Protein AF-A0A7C6I8I2-F1 (afdb_monomer_lite)

pLDDT: mean 72.09, std 19.53, range [30.25, 94.31]

Structure (mmCIF, N/CA/C/O backbone):
data_AF-A0A7C6I8I2-F1
#
_entry.id   AF-A0A7C6I8I2-F1
#
loop_
_atom_site.group_PDB
_atom_site.id
_atom_site.type_symbol
_atom_site.label_atom_id
_atom_site.label_alt_id
_atom_site.label_comp_id
_atom_site.label_asym_id
_atom_site.label_entity_id
_atom_site.label_seq_id
_atom_site.pdbx_PDB_ins_code
_atom_site.Cartn_x
_atom_site.Cartn_y
_atom_site.Cartn_z
_atom_site.occupancy
_atom_site.B_iso_or_equiv
_atom_site.auth_seq_id
_atom_site.auth_comp_id
_atom_site.auth_asym_id
_atom_site.auth_atom_id
_atom_site.pdbx_PDB_model_num
ATOM 1 N N . MET A 1 1 ? -16.648 3.066 80.542 1.00 34.66 1 MET A N 1
ATOM 2 C CA . MET A 1 1 ? -16.083 4.242 81.243 1.00 34.66 1 MET A CA 1
ATOM 3 C C . MET A 1 1 ? -14.745 4.591 80.608 1.00 34.66 1 MET A C 1
ATOM 5 O O . MET A 1 1 ? -13.916 3.69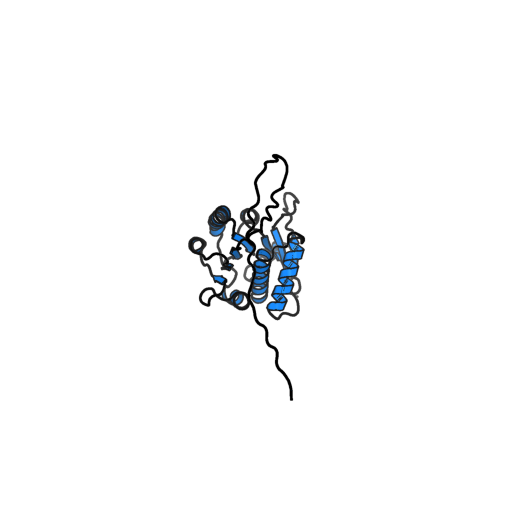8 80.559 1.00 34.66 1 MET A O 1
ATOM 9 N N . LYS A 1 2 ? -14.570 5.869 80.217 1.00 36.12 2 LYS A N 1
ATOM 10 C CA . LYS A 1 2 ? -13.305 6.581 79.899 1.00 36.12 2 LYS A CA 1
ATOM 11 C C . LYS A 1 2 ? -12.543 6.141 78.630 1.00 36.12 2 LYS A C 1
ATOM 13 O O . LYS A 1 2 ? -12.270 4.966 78.480 1.00 36.12 2 LYS A O 1
ATOM 18 N N . THR A 1 3 ? -12.107 6.991 77.695 1.00 41.59 3 THR A N 1
ATOM 19 C CA . THR A 1 3 ? -12.284 8.433 77.401 1.00 41.59 3 THR A CA 1
ATOM 20 C C . THR A 1 3 ? -11.715 8.671 75.989 1.00 41.59 3 THR A C 1
ATOM 22 O O . THR A 1 3 ? -10.653 8.143 75.672 1.00 41.59 3 THR A O 1
ATOM 25 N N . MET A 1 4 ? -12.411 9.475 75.178 1.00 36.62 4 MET A N 1
ATOM 26 C CA . MET A 1 4 ? -11.936 10.128 73.943 1.00 36.62 4 MET A CA 1
ATOM 27 C C . MET A 1 4 ? -10.707 11.007 74.198 1.00 36.62 4 MET A C 1
ATOM 29 O O . MET A 1 4 ? -10.731 11.734 75.187 1.00 36.62 4 MET A O 1
ATOM 33 N N . ILE A 1 5 ? -9.769 11.085 73.240 1.00 53.31 5 ILE A N 1
ATOM 34 C CA . ILE A 1 5 ? -9.062 12.338 72.903 1.00 53.31 5 ILE A CA 1
ATOM 35 C C . ILE A 1 5 ? -8.877 12.426 71.378 1.00 53.31 5 ILE A C 1
ATOM 37 O O . ILE A 1 5 ? -8.270 11.564 70.751 1.00 53.31 5 ILE A O 1
ATOM 41 N N . LEU A 1 6 ? -9.436 13.500 70.824 1.00 41.75 6 LEU A N 1
ATOM 42 C CA . LEU A 1 6 ? -9.293 14.030 69.472 1.00 41.75 6 LEU A CA 1
ATOM 43 C C . LEU A 1 6 ? -8.239 15.148 69.531 1.00 41.75 6 LEU A C 1
ATOM 45 O O . LEU A 1 6 ? -8.345 15.985 70.423 1.00 41.75 6 LEU A O 1
ATOM 49 N N . PHE A 1 7 ? -7.298 15.227 68.586 1.00 41.09 7 PHE A N 1
ATOM 50 C CA . PHE A 1 7 ? -6.622 16.493 68.279 1.00 41.09 7 PHE A CA 1
ATOM 51 C C . PHE A 1 7 ? -6.350 16.627 66.778 1.00 41.09 7 PHE A C 1
ATOM 53 O O . PHE A 1 7 ? -5.556 15.906 66.182 1.00 41.09 7 PHE A O 1
ATOM 60 N N . LEU A 1 8 ? -7.073 17.582 66.205 1.00 37.56 8 LEU A N 1
ATOM 61 C CA . LEU A 1 8 ? -6.822 18.285 64.955 1.00 37.56 8 LEU A CA 1
ATOM 62 C C . LEU A 1 8 ? -5.833 19.429 65.265 1.00 37.56 8 LEU A C 1
ATOM 64 O O . LEU A 1 8 ? -5.961 19.992 66.348 1.00 37.56 8 LEU A O 1
ATOM 68 N N . ILE A 1 9 ? -4.914 19.797 64.359 1.00 43.53 9 ILE A N 1
ATOM 69 C CA . ILE A 1 9 ? -4.508 21.190 64.035 1.00 43.53 9 ILE A CA 1
ATOM 70 C C . ILE A 1 9 ? -3.544 21.207 62.821 1.00 43.53 9 ILE A C 1
ATOM 72 O O . ILE A 1 9 ? -2.751 20.296 62.605 1.00 43.53 9 ILE A O 1
ATOM 76 N N . LEU A 1 10 ? -3.735 22.271 62.037 1.00 33.66 10 LEU A N 1
ATOM 77 C CA . LEU A 1 10 ? -3.347 22.663 60.672 1.00 33.66 10 LEU A CA 1
ATOM 78 C C . LEU A 1 10 ? -1.883 23.223 60.561 1.00 33.66 10 LEU A C 1
ATOM 80 O O . LEU A 1 10 ? -1.140 23.103 61.530 1.00 33.66 10 LEU A O 1
ATOM 84 N N . PRO A 1 11 ? -1.405 23.797 59.423 1.00 47.41 11 PRO A N 1
ATOM 85 C CA . PRO A 1 11 ? -0.087 23.543 58.836 1.00 47.41 11 PRO A CA 1
ATOM 86 C C . PRO A 1 11 ? 0.933 24.675 59.091 1.00 47.41 11 PRO A C 1
ATOM 88 O O . PRO A 1 11 ? 0.577 25.788 59.473 1.00 47.41 11 PRO A O 1
ATOM 91 N N . LEU A 1 12 ? 2.215 24.429 58.803 1.00 38.19 12 LEU A N 1
ATOM 92 C CA . LEU A 1 12 ? 3.253 25.468 58.809 1.00 38.19 12 LEU A CA 1
ATOM 93 C C . LEU A 1 12 ? 3.881 25.616 57.421 1.00 38.19 12 LEU A C 1
ATOM 95 O O . LEU A 1 12 ? 4.656 24.781 56.963 1.00 38.19 12 LEU A O 1
ATOM 99 N N . VAL A 1 13 ? 3.509 26.719 56.773 1.00 38.47 13 VAL A N 1
ATOM 100 C CA . VAL A 1 13 ? 4.199 27.332 55.639 1.00 38.47 13 VAL A CA 1
ATOM 101 C C . VAL A 1 13 ? 5.512 27.914 56.159 1.00 38.47 13 VAL A C 1
ATOM 103 O O . VAL A 1 13 ? 5.493 28.776 57.033 1.00 38.47 13 VAL A O 1
ATOM 106 N N . PHE A 1 14 ? 6.642 27.486 55.598 1.00 41.41 14 PHE A N 1
ATOM 107 C CA . PHE A 1 14 ? 7.904 28.214 55.703 1.00 41.41 14 PHE A CA 1
ATOM 108 C C . PHE A 1 14 ? 8.286 28.751 54.324 1.00 41.41 14 PHE A C 1
ATOM 110 O O . PHE A 1 14 ? 8.871 28.059 53.496 1.00 41.41 14 PHE A O 1
ATOM 117 N N . THR A 1 15 ? 7.960 30.019 54.091 1.00 44.88 15 THR A N 1
ATOM 118 C CA . THR A 1 15 ? 8.750 30.899 53.229 1.00 44.88 15 THR A CA 1
ATOM 119 C C . THR A 1 15 ? 9.996 31.317 54.000 1.00 44.88 15 THR A C 1
ATOM 121 O O . THR A 1 15 ? 9.886 32.020 55.004 1.00 44.88 15 THR A O 1
ATOM 124 N N . ALA A 1 16 ? 11.174 30.931 53.515 1.00 42.22 16 ALA A N 1
ATOM 125 C CA . ALA A 1 16 ? 12.432 31.572 53.872 1.00 42.22 16 ALA A CA 1
ATOM 126 C C . ALA A 1 16 ? 13.118 32.039 52.583 1.00 42.22 16 ALA A C 1
ATOM 128 O O . ALA A 1 16 ? 13.522 31.248 51.736 1.00 42.22 16 ALA A O 1
ATOM 129 N N . CYS A 1 17 ? 13.177 33.360 52.446 1.00 36.41 17 CYS A N 1
ATOM 130 C CA . CYS A 1 17 ? 13.992 34.099 51.498 1.00 36.41 17 CYS A CA 1
ATOM 131 C C . CYS A 1 17 ? 15.456 34.041 51.969 1.00 36.41 17 CYS A C 1
ATOM 133 O O . CYS A 1 17 ? 15.709 34.215 53.161 1.00 36.41 17 CYS A O 1
ATOM 135 N N . GLY A 1 18 ? 16.411 33.812 51.066 1.00 31.80 18 GLY A N 1
ATOM 136 C CA . GLY A 1 18 ? 17.826 33.699 51.427 1.00 31.80 18 GLY A CA 1
ATOM 137 C C . GLY A 1 18 ? 18.778 33.848 50.243 1.00 31.80 18 GLY A C 1
ATOM 138 O O . GLY A 1 18 ? 19.206 32.858 49.672 1.00 31.80 18 GLY A O 1
ATOM 139 N N . SER A 1 19 ? 19.073 35.110 49.920 1.00 35.97 19 SER A N 1
ATOM 140 C CA . SER A 1 19 ? 20.310 35.669 49.341 1.00 35.97 19 SER A CA 1
ATOM 141 C C . SER A 1 19 ? 20.991 35.026 48.120 1.00 35.97 19 SER A C 1
ATOM 143 O O . SER A 1 19 ? 21.538 33.931 48.147 1.00 35.97 19 SER A O 1
ATOM 145 N N . ARG A 1 20 ? 21.086 35.877 47.099 1.00 35.44 20 ARG A N 1
ATOM 146 C CA . ARG A 1 20 ? 21.913 35.836 45.893 1.00 35.44 20 ARG A CA 1
ATOM 147 C C . ARG A 1 20 ? 23.400 36.064 46.227 1.00 35.44 20 ARG A C 1
ATOM 149 O O . ARG A 1 20 ? 23.713 37.034 46.914 1.00 35.44 20 ARG A O 1
ATOM 156 N N . SER A 1 21 ? 24.295 35.255 45.664 1.00 37.66 21 SER A N 1
ATOM 157 C CA . SER A 1 21 ? 25.684 35.637 45.372 1.00 37.66 21 SER A CA 1
ATOM 158 C C . SER A 1 21 ? 26.181 34.848 44.162 1.00 37.66 21 SER A C 1
ATOM 160 O O . SER A 1 21 ? 26.098 33.621 44.145 1.00 37.66 21 SER A O 1
ATOM 162 N N . ASP A 1 22 ? 26.640 35.585 43.155 1.00 32.62 22 ASP A N 1
ATOM 163 C CA . ASP A 1 22 ? 27.091 35.116 41.850 1.00 32.62 22 ASP A CA 1
ATOM 164 C C . ASP A 1 22 ? 28.250 34.111 41.930 1.00 32.62 22 ASP A C 1
ATOM 166 O O . ASP A 1 22 ? 29.273 34.379 42.560 1.00 32.62 22 ASP A O 1
ATOM 170 N N . VAL A 1 23 ? 28.127 33.003 41.194 1.00 36.97 23 VAL A N 1
ATOM 171 C CA . VAL A 1 23 ? 29.270 32.333 40.564 1.00 36.97 23 VAL A CA 1
ATOM 172 C C . VAL A 1 23 ? 28.880 32.032 39.126 1.00 36.97 23 VAL A C 1
ATOM 174 O O . VAL A 1 23 ? 27.944 31.288 38.841 1.00 36.97 23 VAL A O 1
ATOM 177 N N . ASP A 1 24 ? 29.601 32.692 38.236 1.00 31.86 24 ASP A N 1
ATOM 178 C CA . ASP A 1 24 ? 29.496 32.585 36.798 1.00 31.86 24 ASP A CA 1
ATOM 179 C C . ASP A 1 24 ? 30.228 31.322 36.301 1.00 31.86 24 ASP A C 1
ATOM 181 O O . ASP A 1 24 ? 31.297 30.964 36.803 1.00 31.86 24 ASP A O 1
ATOM 185 N N . LYS A 1 25 ? 29.672 30.753 35.226 1.00 33.72 25 LYS A N 1
ATOM 186 C CA . LYS A 1 25 ? 30.246 29.795 34.261 1.00 33.72 25 LYS A CA 1
ATOM 187 C C . LYS A 1 25 ? 30.184 28.286 34.554 1.00 33.72 25 LYS A C 1
ATOM 189 O O . LYS A 1 25 ? 30.938 27.715 35.336 1.00 33.72 25 LYS A O 1
ATOM 194 N N . THR A 1 26 ? 29.461 27.654 33.626 1.00 31.91 26 THR A N 1
ATOM 195 C CA . THR A 1 26 ? 29.844 26.536 32.734 1.00 31.91 26 THR A CA 1
ATOM 196 C C . THR A 1 26 ? 28.961 25.288 32.843 1.00 31.91 26 THR A C 1
ATOM 198 O O . THR A 1 26 ? 28.999 24.547 33.814 1.00 31.91 26 THR A O 1
ATOM 201 N N . SER A 1 27 ? 28.221 25.064 31.750 1.00 36.47 27 SER A N 1
ATOM 202 C CA . SER A 1 27 ? 27.610 23.807 31.301 1.00 36.47 27 SER A CA 1
ATOM 203 C C . SER A 1 27 ? 26.589 23.134 32.220 1.00 36.47 27 SER A C 1
ATOM 205 O O . SER A 1 27 ? 26.794 22.009 32.666 1.00 36.47 27 SER A O 1
ATOM 207 N N . GLU A 1 28 ? 25.405 23.728 32.341 1.00 30.25 28 GLU A N 1
ATOM 208 C CA . GLU A 1 28 ? 24.201 22.900 32.307 1.00 30.25 28 GLU A CA 1
ATOM 209 C C . GLU A 1 28 ? 23.809 22.747 30.843 1.00 30.25 28 GLU A C 1
ATOM 211 O O . GLU A 1 28 ? 23.264 23.654 30.211 1.00 30.25 28 GLU A O 1
ATOM 216 N N . SER A 1 29 ? 24.151 21.587 30.275 1.00 32.81 29 SER A N 1
ATOM 217 C CA . SER A 1 29 ? 23.469 21.109 29.087 1.00 32.81 29 SER A CA 1
ATOM 218 C C . SER A 1 29 ? 21.993 21.081 29.446 1.00 32.81 29 SER A C 1
ATOM 220 O O . SER A 1 29 ? 21.547 20.204 30.191 1.00 32.81 29 SER A O 1
ATOM 222 N N . ALA A 1 30 ? 21.254 22.064 28.940 1.00 34.75 30 ALA A N 1
ATOM 223 C CA . ALA A 1 30 ? 19.825 21.966 28.789 1.00 34.75 30 ALA A CA 1
ATOM 224 C C . ALA A 1 30 ? 19.585 20.664 28.026 1.00 34.75 30 ALA A C 1
ATOM 226 O O . ALA A 1 30 ? 19.723 20.580 26.803 1.00 34.75 30 ALA A O 1
ATOM 227 N N . THR A 1 31 ? 19.291 19.620 28.789 1.00 36.72 31 THR A N 1
ATOM 228 C CA . THR A 1 31 ? 18.609 18.424 28.348 1.00 36.72 31 THR A CA 1
ATOM 229 C C . THR A 1 31 ? 17.249 18.919 27.889 1.00 36.72 31 THR A C 1
ATOM 231 O O . THR A 1 31 ? 16.247 18.843 28.591 1.00 36.72 31 THR A O 1
ATOM 234 N N . SER A 1 32 ? 17.228 19.491 26.683 1.00 31.52 32 SER A N 1
ATOM 235 C CA . SER A 1 32 ? 16.025 19.559 25.887 1.00 31.52 32 SER A CA 1
ATOM 236 C C . SER A 1 32 ? 15.701 18.105 25.581 1.00 31.52 32 SER A C 1
ATOM 238 O O . SER A 1 32 ? 16.143 17.503 24.604 1.00 31.52 32 SER A O 1
ATOM 240 N N . ALA A 1 33 ? 14.968 17.490 26.504 1.00 36.97 33 ALA A N 1
ATOM 241 C CA . ALA A 1 33 ? 14.069 16.422 26.162 1.00 36.97 33 ALA A CA 1
ATOM 242 C C . ALA A 1 33 ? 13.125 17.031 25.125 1.00 36.97 33 ALA A C 1
ATOM 244 O O . ALA A 1 33 ? 12.078 17.587 25.447 1.00 36.97 33 ALA A O 1
ATOM 245 N N . VAL A 1 34 ? 13.557 16.990 23.865 1.00 34.66 34 VAL A N 1
ATOM 246 C CA . VAL A 1 34 ? 12.684 17.088 22.713 1.00 34.66 34 VAL A CA 1
ATOM 247 C C . VAL A 1 34 ? 11.759 15.892 22.875 1.00 34.66 34 VAL A C 1
ATOM 249 O O . VAL A 1 34 ? 12.043 14.789 22.408 1.00 34.66 34 VAL A O 1
ATOM 252 N N . GLN A 1 35 ? 10.668 16.089 23.618 1.00 33.78 35 GLN A N 1
ATOM 253 C CA . GLN A 1 35 ? 9.459 15.321 23.420 1.00 33.78 35 GLN A CA 1
ATOM 254 C C . GLN A 1 35 ? 9.190 15.460 21.930 1.00 33.78 35 GLN A C 1
ATOM 256 O O . GLN A 1 35 ? 8.756 16.513 21.467 1.00 33.78 35 GLN A O 1
ATOM 261 N N . LYS A 1 36 ? 9.561 14.431 21.159 1.00 36.97 36 LYS A N 1
ATOM 262 C CA . LYS A 1 36 ? 9.100 14.266 19.788 1.00 36.97 36 LYS A CA 1
ATOM 263 C C . LYS A 1 36 ? 7.585 14.327 19.891 1.00 36.97 36 LYS A C 1
ATOM 265 O O . LYS A 1 36 ? 6.961 13.337 20.267 1.00 36.97 36 LYS A O 1
ATOM 270 N N . GLN A 1 37 ? 7.017 15.504 19.628 1.00 38.56 37 GLN A N 1
ATOM 271 C CA . GLN A 1 37 ? 5.609 15.658 19.318 1.00 38.56 37 GLN A CA 1
ATOM 272 C C . GLN A 1 37 ? 5.320 14.553 18.318 1.00 38.56 37 GLN A C 1
ATOM 274 O O . GLN A 1 37 ? 5.962 14.483 17.266 1.00 38.56 37 GLN A O 1
ATOM 279 N N . LYS A 1 38 ? 4.469 13.612 18.725 1.00 44.19 38 LYS A N 1
ATOM 280 C CA . LYS A 1 38 ? 4.016 12.514 17.885 1.00 44.19 38 LYS A CA 1
ATOM 281 C C . LYS A 1 38 ? 3.324 13.198 16.714 1.00 44.19 38 LYS A C 1
ATOM 283 O O . LYS A 1 38 ? 2.221 13.708 16.870 1.00 44.19 38 LYS A O 1
ATOM 288 N N . LYS A 1 39 ? 4.068 13.386 15.623 1.00 46.84 39 LYS A N 1
ATOM 289 C CA . LYS A 1 39 ? 3.616 14.164 14.480 1.00 46.84 39 LYS A CA 1
ATOM 290 C C . LYS A 1 39 ? 2.379 13.444 13.971 1.00 46.84 39 LYS A C 1
ATOM 292 O O . LYS A 1 39 ? 2.402 12.231 13.790 1.00 46.84 39 LYS A O 1
ATOM 297 N N . LEU A 1 40 ? 1.285 14.176 13.910 1.00 50.59 40 LEU A N 1
ATOM 298 C CA . LEU A 1 40 ? -0.009 13.640 13.553 1.00 50.59 40 LEU A CA 1
ATOM 299 C C . LEU A 1 40 ? 0.023 13.326 12.063 1.00 50.59 40 LEU A C 1
ATOM 301 O O . LEU A 1 40 ? 0.166 14.233 11.254 1.00 50.59 40 LEU A O 1
ATOM 305 N N . GLU A 1 41 ? 0.019 12.041 11.725 1.00 63.28 41 GLU A N 1
ATOM 306 C CA . GLU A 1 41 ? 0.351 11.566 10.384 1.00 63.28 41 GLU A CA 1
ATOM 307 C C . GLU A 1 41 ? -0.907 11.347 9.557 1.00 63.28 41 GLU A C 1
ATOM 309 O O . GLU A 1 41 ? -1.752 10.517 9.895 1.00 63.28 41 GLU A O 1
ATOM 314 N N . MET A 1 42 ? -1.006 12.090 8.461 1.00 63.75 42 MET A N 1
ATOM 315 C CA . MET A 1 42 ? -2.000 11.856 7.429 1.00 63.75 42 MET A CA 1
ATOM 316 C C . MET A 1 42 ? -1.483 10.766 6.497 1.00 63.75 42 MET A C 1
ATOM 318 O O . MET A 1 42 ? -0.390 10.894 5.946 1.00 63.75 42 MET A O 1
ATOM 322 N N . VAL A 1 43 ? -2.248 9.692 6.323 1.00 73.31 43 VAL A N 1
ATOM 323 C CA . VAL A 1 43 ? -1.850 8.586 5.443 1.00 73.31 43 VAL A CA 1
ATOM 324 C C . VAL A 1 43 ? -2.646 8.671 4.166 1.00 73.31 43 VAL A C 1
ATOM 326 O O . VAL A 1 43 ? -3.864 8.622 4.225 1.00 73.31 43 VAL A O 1
ATOM 329 N N . TYR A 1 44 ? -1.970 8.770 3.032 1.00 71.31 44 TYR A N 1
ATOM 330 C CA . TYR A 1 44 ? -2.615 8.756 1.731 1.00 71.31 44 TYR A CA 1
ATOM 331 C C . TYR A 1 44 ? -2.305 7.445 1.026 1.00 71.31 44 TYR A C 1
ATOM 333 O O . TYR A 1 44 ? -1.140 7.180 0.731 1.00 71.31 44 TYR A O 1
ATOM 341 N N . VAL A 1 45 ? -3.329 6.634 0.770 1.00 75.00 45 VAL A N 1
ATOM 342 C CA . VAL A 1 45 ? -3.200 5.398 -0.007 1.00 75.00 45 VAL A CA 1
ATOM 343 C C . VAL A 1 45 ? -3.939 5.562 -1.320 1.00 75.00 45 VAL A C 1
ATOM 345 O O . VAL A 1 45 ? -5.119 5.920 -1.304 1.00 75.00 45 VAL A O 1
ATOM 348 N N . TYR A 1 46 ? -3.274 5.276 -2.442 1.00 73.38 46 TYR A N 1
ATOM 349 C CA . TYR A 1 46 ? -3.959 5.240 -3.730 1.00 73.38 46 TYR A CA 1
ATOM 350 C C . TYR A 1 46 ? -3.636 4.027 -4.594 1.00 73.38 46 TYR A C 1
ATOM 352 O O . TYR A 1 46 ? -2.599 3.396 -4.406 1.00 73.38 46 TYR A O 1
ATOM 360 N N . THR A 1 47 ? -4.568 3.729 -5.507 1.00 67.94 47 THR A N 1
ATOM 361 C CA . THR A 1 47 ? -4.525 2.649 -6.516 1.00 67.94 47 THR A CA 1
ATOM 362 C C . THR A 1 47 ? -5.117 3.107 -7.849 1.00 67.94 47 THR A C 1
ATOM 364 O O . THR A 1 47 ? -5.849 4.101 -7.876 1.00 67.94 47 THR A O 1
ATOM 367 N N . GLY A 1 48 ? -4.828 2.383 -8.935 1.00 64.69 48 GLY A N 1
ATOM 368 C CA . GLY A 1 48 ? -5.377 2.618 -10.275 1.00 64.69 48 GLY A CA 1
ATOM 369 C C . GLY A 1 48 ? -6.900 2.380 -10.436 1.00 64.69 48 GLY A C 1
ATOM 370 O O . GLY A 1 48 ? -7.545 1.809 -9.553 1.00 64.69 48 GLY A O 1
ATOM 371 N N . PRO A 1 49 ? -7.523 2.874 -11.530 1.00 63.41 49 PRO A N 1
ATOM 372 C CA . PRO A 1 49 ? -8.956 2.792 -11.871 1.00 63.41 49 PRO A CA 1
ATOM 373 C C . PRO A 1 49 ? -9.509 1.371 -12.017 1.00 63.41 49 PRO A C 1
ATOM 375 O O . PRO A 1 49 ? -10.722 1.187 -11.952 1.00 63.41 49 PRO A O 1
ATOM 378 N N . GLU A 1 50 ? -8.648 0.378 -12.198 1.00 64.44 50 GLU A N 1
ATOM 379 C CA . GLU A 1 50 ? -8.983 -1.040 -12.314 1.00 64.44 50 GLU A CA 1
ATOM 380 C C . GLU A 1 50 ? -9.472 -1.671 -10.998 1.00 64.44 50 GLU A C 1
ATOM 382 O O . GLU A 1 50 ? -10.046 -2.761 -11.015 1.00 64.44 50 GLU A O 1
ATOM 387 N N . PHE A 1 51 ? -9.310 -0.984 -9.864 1.00 67.25 51 PHE A N 1
ATOM 388 C CA . PHE A 1 51 ? -9.723 -1.477 -8.553 1.00 67.25 51 PHE A CA 1
ATOM 389 C C . PHE A 1 51 ? -11.099 -0.922 -8.139 1.00 67.25 51 PHE A C 1
ATOM 391 O O . PHE A 1 51 ? -11.307 0.291 -8.032 1.00 67.25 51 PHE A O 1
ATOM 398 N N . ASN A 1 52 ? -12.066 -1.816 -7.886 1.00 62.44 52 ASN A N 1
ATOM 399 C CA . ASN A 1 52 ? -13.416 -1.443 -7.451 1.00 62.44 52 ASN A CA 1
ATOM 400 C C . ASN A 1 52 ? -13.430 -1.037 -5.965 1.00 62.44 52 ASN A C 1
ATOM 402 O O . ASN A 1 52 ? -12.838 -1.682 -5.105 1.00 62.44 52 ASN A O 1
ATOM 406 N N . ARG A 1 53 ? -14.140 0.051 -5.658 1.00 65.38 53 ARG A N 1
ATOM 407 C CA . ARG A 1 53 ? -14.033 0.801 -4.399 1.00 65.38 53 ARG A CA 1
ATOM 408 C C . ARG A 1 53 ? -14.819 0.202 -3.228 1.00 65.38 53 ARG A C 1
ATOM 410 O O . ARG A 1 53 ? -14.520 0.517 -2.082 1.00 65.38 53 ARG A O 1
ATOM 417 N N . LEU A 1 54 ? -15.832 -0.626 -3.488 1.00 61.97 54 LEU A N 1
ATOM 418 C CA . LEU A 1 54 ? -16.802 -1.054 -2.466 1.00 61.97 54 LEU A CA 1
ATOM 419 C C . LEU A 1 54 ? -16.262 -2.073 -1.443 1.00 61.97 54 LEU A C 1
ATOM 421 O O . LEU A 1 54 ? -16.495 -1.870 -0.251 1.00 61.97 54 LEU A O 1
ATOM 425 N N . PRO A 1 55 ? -15.531 -3.133 -1.839 1.00 66.56 55 PRO A N 1
ATOM 426 C CA . PRO A 1 55 ? -15.063 -4.142 -0.884 1.00 66.56 55 PRO A CA 1
ATOM 427 C C . PRO A 1 55 ? -13.968 -3.635 0.063 1.00 66.56 55 PRO A C 1
ATOM 429 O O . PRO A 1 55 ? -13.810 -4.164 1.151 1.00 66.56 55 PRO A O 1
ATOM 432 N N . LEU A 1 56 ? -13.242 -2.583 -0.326 1.00 69.75 56 LEU A N 1
ATOM 433 C CA . LEU A 1 56 ? -12.073 -2.057 0.393 1.00 69.75 56 LEU A CA 1
ATOM 434 C C . LEU A 1 56 ? -12.425 -1.280 1.663 1.00 69.75 56 LEU A C 1
ATOM 436 O O . LEU A 1 56 ? -11.575 -1.058 2.525 1.00 69.75 56 LEU A O 1
ATOM 440 N N . LEU A 1 57 ? -13.675 -0.830 1.766 1.00 76.31 57 LEU A N 1
ATOM 441 C CA . LEU A 1 57 ? -14.106 0.055 2.838 1.00 76.31 57 LEU A CA 1
ATOM 442 C C . LEU A 1 57 ? -14.489 -0.698 4.106 1.00 76.31 57 LEU A C 1
ATOM 444 O O . LEU A 1 57 ? -14.411 -0.100 5.174 1.00 76.31 57 LEU A O 1
ATOM 448 N N . ALA A 1 58 ? -14.894 -1.967 4.027 1.00 81.38 58 ALA A N 1
ATOM 449 C CA . ALA A 1 58 ? -15.436 -2.688 5.176 1.00 81.38 58 ALA A CA 1
ATOM 450 C C . ALA A 1 58 ? -14.385 -2.852 6.287 1.00 81.38 58 ALA A C 1
ATOM 452 O O . ALA A 1 58 ? -14.608 -2.418 7.418 1.00 81.38 58 ALA A O 1
ATOM 453 N N . GLU A 1 59 ? -13.214 -3.393 5.955 1.00 82.50 59 GLU A N 1
ATOM 454 C CA . GLU A 1 59 ? -12.113 -3.625 6.892 1.00 82.50 59 GLU A CA 1
ATOM 455 C C . GLU A 1 59 ? -11.514 -2.312 7.415 1.00 82.50 59 GLU A C 1
ATOM 457 O O . GLU A 1 59 ? -11.249 -2.179 8.611 1.00 82.50 59 GLU A O 1
ATOM 462 N N . LEU A 1 60 ? -11.344 -1.311 6.543 1.00 83.94 60 LEU A N 1
ATOM 463 C CA . LEU A 1 60 ? -10.835 0.005 6.943 1.00 83.94 60 LEU A CA 1
ATOM 464 C C . LEU A 1 60 ? -11.822 0.756 7.843 1.00 83.94 60 LEU A C 1
ATOM 466 O O . LEU A 1 60 ? -11.408 1.384 8.816 1.00 83.94 60 LEU A O 1
ATOM 470 N N . THR 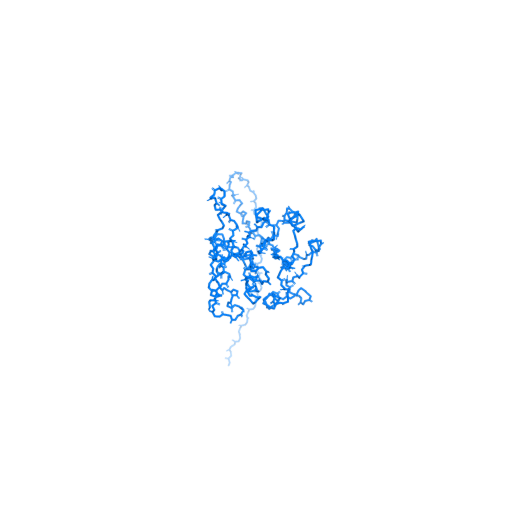A 1 61 ? -13.121 0.682 7.546 1.00 84.75 61 THR A N 1
ATOM 471 C CA . THR A 1 61 ? -14.169 1.326 8.352 1.00 84.75 61 THR A CA 1
ATOM 472 C C . THR A 1 61 ? -14.314 0.638 9.704 1.00 84.75 61 THR A C 1
ATOM 474 O O . THR A 1 61 ? -14.495 1.325 10.705 1.00 84.75 61 THR A O 1
ATOM 477 N N . ALA A 1 62 ? -14.195 -0.692 9.759 1.00 86.00 62 ALA A N 1
ATOM 478 C CA . ALA A 1 62 ? -14.237 -1.437 11.015 1.00 86.00 62 ALA A CA 1
ATOM 479 C C . ALA A 1 62 ? -13.095 -1.045 11.971 1.00 86.00 62 ALA A C 1
ATOM 481 O O . ALA A 1 62 ? -13.314 -0.971 13.178 1.00 86.00 62 ALA A O 1
ATOM 482 N N . GLU A 1 63 ? -11.897 -0.767 11.447 1.00 85.19 63 GLU A N 1
ATOM 483 C CA . GLU A 1 63 ? -10.735 -0.388 12.261 1.00 85.19 63 GLU A CA 1
ATOM 484 C C . GLU A 1 63 ? -10.697 1.111 12.597 1.00 85.19 63 GLU A C 1
ATOM 486 O O . GLU A 1 63 ? -10.411 1.484 13.735 1.00 85.19 63 GLU A O 1
ATOM 491 N N . TYR A 1 64 ? -10.940 1.983 11.614 1.00 85.69 64 TYR A N 1
ATOM 492 C CA . TYR A 1 64 ? -10.682 3.423 11.750 1.00 85.69 64 TYR A CA 1
ATOM 493 C C . TYR A 1 64 ? -11.941 4.285 11.836 1.00 85.69 64 TYR A C 1
ATOM 495 O O . TYR A 1 64 ? -11.836 5.463 12.180 1.00 85.69 64 TYR A O 1
ATOM 503 N N . GLY A 1 65 ? -13.114 3.719 11.546 1.00 83.88 65 GLY A N 1
ATOM 504 C CA . GLY A 1 65 ? -14.379 4.444 11.471 1.00 83.88 65 GLY A CA 1
ATOM 505 C C . GLY A 1 65 ? -14.433 5.446 10.313 1.00 83.88 65 GLY A C 1
A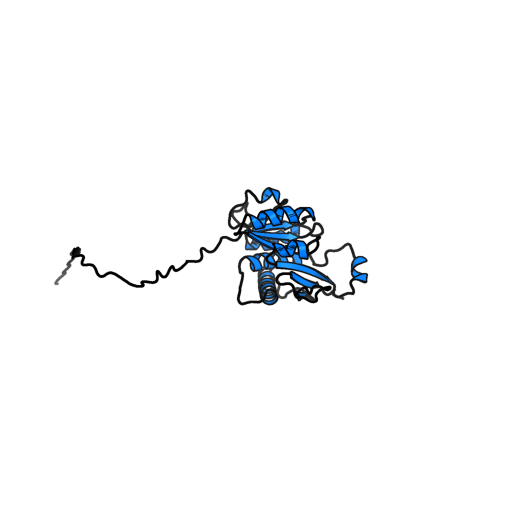TOM 506 O O . GLY A 1 65 ? -13.423 6.003 9.886 1.00 83.88 65 GLY A O 1
ATOM 507 N N . HIS A 1 66 ? -15.639 5.716 9.818 1.00 83.81 66 HIS A N 1
ATOM 508 C CA . HIS A 1 66 ? -15.858 6.749 8.805 1.00 83.81 66 HIS A CA 1
ATOM 509 C C . HIS A 1 66 ? -15.822 8.147 9.438 1.00 83.81 66 HIS A C 1
ATOM 511 O O . HIS A 1 66 ? -16.367 8.330 10.529 1.00 83.81 66 HIS A O 1
ATOM 517 N N . ALA A 1 67 ? -15.241 9.140 8.759 1.00 82.62 67 ALA A N 1
ATOM 518 C CA . ALA A 1 67 ? -15.145 10.511 9.272 1.00 82.62 67 ALA A CA 1
ATOM 519 C C . ALA A 1 67 ? -16.512 11.130 9.607 1.00 82.62 67 ALA A C 1
ATOM 521 O O . ALA A 1 67 ? -16.661 11.787 10.634 1.00 82.62 67 ALA A O 1
ATOM 522 N N . GLU A 1 68 ? -17.538 10.840 8.802 1.00 81.06 68 GLU A N 1
ATOM 523 C CA . GLU A 1 68 ? -18.929 11.261 9.066 1.00 81.06 68 GLU A CA 1
ATOM 524 C C . GLU A 1 68 ? -19.491 10.714 10.391 1.00 81.06 68 GLU A C 1
ATOM 526 O O . GLU A 1 68 ? -20.379 11.319 10.986 1.00 81.06 68 GLU A O 1
ATOM 531 N N . SER A 1 69 ? -18.940 9.602 10.882 1.00 82.00 69 SER A N 1
ATOM 532 C CA . SER A 1 69 ? -19.315 8.950 12.141 1.00 82.00 69 SER A CA 1
ATOM 533 C C . SER A 1 69 ? -18.311 9.220 13.273 1.00 82.00 69 SER A C 1
ATOM 535 O O . SER A 1 69 ? -18.339 8.528 14.290 1.00 82.00 69 SER A O 1
ATOM 537 N N . GLY A 1 70 ? -17.405 10.192 13.106 1.00 78.06 70 GLY A N 1
ATOM 538 C CA . GLY A 1 70 ? -16.368 10.541 14.087 1.00 78.06 70 GLY A CA 1
ATOM 539 C C . GLY A 1 70 ? -15.094 9.688 14.024 1.00 78.06 70 GLY A C 1
ATOM 540 O O . GLY A 1 70 ? -14.276 9.758 14.940 1.00 78.06 70 GLY A O 1
ATOM 541 N N . GLY A 1 71 ? -14.925 8.877 12.976 1.00 84.06 71 GLY A N 1
ATOM 542 C CA . GLY A 1 71 ? -13.695 8.128 12.706 1.00 84.06 71 GLY A CA 1
ATOM 543 C C . GLY A 1 71 ? -12.635 8.934 11.949 1.00 84.06 71 GLY A C 1
ATOM 544 O O . GLY A 1 71 ? -12.777 10.135 11.728 1.00 84.06 71 GLY A O 1
ATOM 545 N N . SER A 1 72 ? -11.557 8.266 11.537 1.00 85.44 72 SER A N 1
ATOM 546 C CA . SER A 1 72 ? -10.417 8.899 10.851 1.00 85.44 72 SER A CA 1
ATOM 547 C C . SER A 1 72 ? -10.382 8.652 9.340 1.00 85.44 72 SER A C 1
ATOM 549 O O . SER A 1 72 ? -9.564 9.264 8.657 1.00 85.44 72 SER A O 1
ATOM 551 N N . LEU A 1 73 ? -11.206 7.743 8.806 1.00 85.69 73 LEU A N 1
ATOM 552 C CA . LEU A 1 73 ? -11.202 7.401 7.382 1.00 85.69 73 LEU A CA 1
ATOM 553 C C . LEU A 1 73 ? -11.978 8.441 6.566 1.00 85.69 73 LEU A C 1
ATOM 555 O O . LEU A 1 73 ? -13.167 8.659 6.800 1.00 85.69 73 LEU A O 1
ATOM 559 N N . VAL A 1 74 ? -11.316 9.026 5.571 1.00 84.69 74 VAL A N 1
ATOM 560 C CA . VAL A 1 74 ? -11.909 9.941 4.591 1.00 84.69 74 VAL A CA 1
ATOM 561 C C . VAL A 1 74 ? -11.671 9.364 3.198 1.00 84.69 74 VAL A C 1
ATOM 563 O O . VAL A 1 74 ? -10.528 9.202 2.760 1.00 84.69 74 VAL A O 1
ATOM 566 N N . LEU A 1 75 ? -12.759 9.052 2.493 1.00 80.50 75 LEU A N 1
ATOM 567 C CA . LEU A 1 75 ? -12.692 8.703 1.079 1.00 80.50 75 LEU A CA 1
ATOM 568 C C . LEU A 1 75 ? -12.522 9.987 0.270 1.00 80.50 75 LEU A C 1
ATOM 570 O O . LEU A 1 75 ? -13.327 10.909 0.385 1.00 80.50 75 LEU A O 1
ATOM 574 N N . VAL A 1 76 ? -11.481 10.026 -0.549 1.00 78.50 76 VAL A N 1
ATOM 575 C CA . VAL A 1 76 ? -11.165 11.167 -1.403 1.00 78.50 76 VAL A CA 1
ATOM 576 C C . VAL A 1 76 ? -11.346 10.737 -2.849 1.00 78.50 76 VAL A C 1
ATOM 578 O O . VAL A 1 76 ? -10.899 9.659 -3.232 1.00 78.50 76 VAL A O 1
ATOM 581 N N . ASN A 1 77 ? -11.992 11.571 -3.662 1.00 72.81 77 ASN A N 1
ATOM 582 C CA . ASN A 1 77 ? -12.164 11.295 -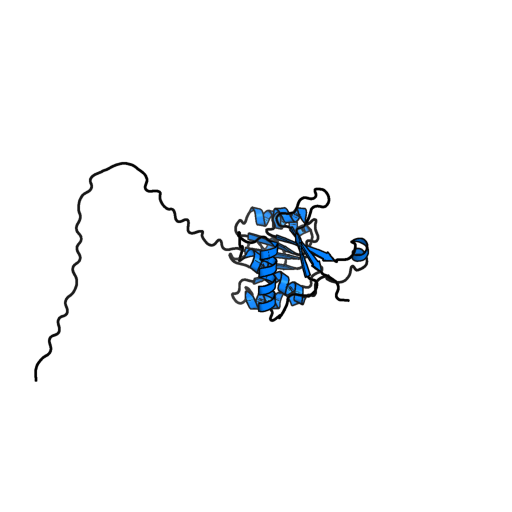5.092 1.00 72.81 77 ASN A CA 1
ATOM 583 C C . ASN A 1 77 ? -11.158 12.050 -5.967 1.00 72.81 77 ASN A C 1
ATOM 585 O O . ASN A 1 77 ? -10.964 11.690 -7.128 1.00 72.81 77 ASN A O 1
ATOM 589 N N . SER A 1 78 ? -10.517 13.088 -5.423 1.00 70.94 78 SER A N 1
ATOM 590 C CA . SER A 1 78 ? -9.564 13.938 -6.136 1.00 70.94 78 SER A CA 1
ATOM 591 C C . SER A 1 78 ? -8.545 14.567 -5.188 1.00 70.94 78 SER A C 1
ATOM 593 O O . SER A 1 78 ? -8.870 14.932 -4.063 1.00 70.94 78 SER A O 1
ATOM 595 N N . VAL A 1 79 ? -7.320 14.806 -5.669 1.00 68.81 79 VAL A N 1
ATOM 596 C CA . VAL A 1 79 ? -6.296 15.539 -4.899 1.00 68.81 79 VAL A CA 1
ATOM 597 C C . VAL A 1 79 ? -6.723 16.973 -4.552 1.00 68.81 79 VAL A C 1
ATOM 599 O O . VAL A 1 79 ? -6.267 17.532 -3.561 1.00 68.81 79 VAL A O 1
ATOM 602 N N . THR A 1 80 ? -7.644 17.572 -5.306 1.00 69.69 80 THR A N 1
ATOM 603 C CA . THR A 1 80 ? -8.176 18.910 -4.986 1.00 69.69 80 THR A CA 1
ATOM 604 C C . THR A 1 80 ? -8.939 18.955 -3.662 1.00 69.69 80 THR A C 1
ATOM 606 O O . THR A 1 80 ? -9.091 20.019 -3.076 1.00 69.69 80 THR A O 1
ATOM 609 N N . GLU A 1 81 ? -9.410 17.810 -3.167 1.00 71.00 81 GLU A N 1
ATOM 610 C CA . GLU A 1 81 ? -10.095 17.710 -1.876 1.00 71.00 81 GLU A CA 1
ATOM 611 C C . GLU A 1 81 ? -9.100 17.688 -0.699 1.00 71.00 81 GLU A C 1
ATOM 613 O O . GLU A 1 81 ? -9.525 17.819 0.445 1.00 71.00 81 GLU A O 1
ATOM 618 N N . LEU A 1 82 ? -7.783 17.583 -0.957 1.00 69.69 82 LEU A N 1
ATOM 619 C CA . LEU A 1 82 ? -6.742 17.436 0.073 1.00 69.69 82 LEU A CA 1
ATOM 620 C C . LEU A 1 82 ? -6.462 18.694 0.899 1.00 69.69 82 LEU A C 1
ATOM 622 O O . LEU A 1 82 ? -5.932 18.594 2.007 1.00 69.69 82 LEU A O 1
ATOM 626 N N . GLU A 1 83 ? -6.803 19.874 0.386 1.00 67.19 83 GLU A N 1
ATOM 627 C CA . GLU A 1 83 ? -6.460 21.146 1.034 1.00 67.19 83 GLU A CA 1
ATOM 628 C C . GLU A 1 83 ? -7.250 21.387 2.332 1.00 67.19 83 GLU A C 1
ATOM 630 O O . GLU A 1 83 ? -6.732 22.016 3.253 1.00 67.19 83 GLU A O 1
ATOM 635 N N . ASN A 1 84 ? -8.462 20.831 2.447 1.00 71.56 84 ASN A N 1
ATOM 636 C CA . ASN A 1 84 ? -9.391 21.088 3.559 1.00 71.56 84 ASN A CA 1
ATOM 637 C C . ASN A 1 84 ? -9.524 19.918 4.546 1.00 71.56 84 ASN A C 1
ATOM 639 O O . ASN A 1 84 ? -10.511 19.818 5.275 1.00 71.56 84 ASN A O 1
ATOM 643 N N . ILE A 1 85 ? -8.550 19.010 4.568 1.00 72.81 85 ILE A N 1
ATOM 644 C CA . ILE A 1 85 ? -8.662 17.766 5.327 1.00 72.81 85 ILE A CA 1
ATOM 645 C C . ILE A 1 85 ? -8.147 17.931 6.766 1.00 72.81 85 ILE A C 1
ATOM 647 O O . ILE A 1 85 ? -7.040 18.454 6.960 1.00 72.81 85 ILE A O 1
ATOM 651 N N . PRO A 1 86 ? -8.894 17.433 7.777 1.00 70.19 86 PRO A N 1
ATOM 652 C CA . PRO A 1 86 ? -8.455 17.425 9.166 1.00 70.19 86 PRO A CA 1
ATOM 653 C C . PRO A 1 86 ? -7.100 16.740 9.358 1.00 70.19 86 PRO A C 1
ATOM 655 O O . PRO A 1 86 ? -6.767 15.741 8.712 1.00 70.19 86 PRO A O 1
ATOM 658 N N . VAL A 1 87 ? -6.328 17.253 10.310 1.00 70.38 87 VAL A N 1
ATOM 659 C CA . VAL A 1 87 ? -5.113 16.591 10.796 1.00 70.38 87 VAL A CA 1
ATOM 660 C C . VAL A 1 87 ? -5.494 15.208 11.365 1.00 70.38 87 VAL A C 1
ATOM 662 O O . VAL A 1 87 ? -6.588 15.062 11.898 1.00 70.38 87 VAL A O 1
ATOM 665 N N . GLU A 1 88 ? -4.621 14.199 11.231 1.00 76.88 88 GLU A N 1
ATOM 666 C CA . GLU A 1 88 ? -4.860 12.782 11.619 1.00 76.88 88 GLU A CA 1
ATOM 667 C C . GLU A 1 88 ? -5.803 11.958 10.720 1.00 76.88 88 GLU A C 1
ATOM 669 O O . GLU A 1 88 ? -6.185 10.841 11.080 1.00 76.88 88 GLU A O 1
ATOM 674 N N . SER A 1 89 ? -6.150 12.453 9.532 1.00 83.25 89 SER A N 1
ATOM 675 C CA . SER A 1 89 ? -7.010 11.706 8.605 1.00 83.25 89 SER A CA 1
ATOM 676 C C . SER A 1 89 ? -6.264 10.586 7.868 1.00 83.25 89 SER A C 1
ATOM 678 O O . SER A 1 89 ? -5.110 10.734 7.459 1.00 83.25 89 SER A O 1
ATOM 680 N N . ILE A 1 90 ? -6.950 9.468 7.642 1.00 85.12 90 ILE A N 1
ATOM 681 C CA . ILE A 1 90 ? -6.535 8.417 6.710 1.00 85.12 90 ILE A CA 1
ATOM 682 C C . ILE A 1 90 ? -7.300 8.648 5.418 1.00 85.12 90 ILE A C 1
ATOM 684 O O . ILE A 1 90 ? -8.523 8.546 5.377 1.00 85.12 90 ILE A O 1
ATOM 688 N N . LEU A 1 91 ? -6.557 8.975 4.376 1.00 85.00 91 LEU A N 1
ATOM 689 C CA . LEU A 1 91 ? -7.059 9.327 3.069 1.00 85.00 91 LEU A CA 1
ATOM 690 C C . LEU A 1 91 ? -6.907 8.165 2.121 1.00 85.00 91 LEU A C 1
ATOM 692 O O . LEU A 1 91 ? -5.819 7.621 1.931 1.00 85.00 91 LEU A O 1
ATOM 696 N N . LEU A 1 92 ? -8.023 7.821 1.506 1.00 82.75 92 LEU A N 1
ATOM 697 C CA . LEU A 1 92 ? -8.096 6.724 0.574 1.00 82.75 92 LEU A CA 1
ATOM 698 C C . LEU A 1 92 ? -8.541 7.264 -0.783 1.00 82.75 92 LEU A C 1
ATOM 700 O O . LEU A 1 92 ? -9.677 7.720 -0.908 1.00 82.75 92 LEU A O 1
ATOM 704 N N . LEU A 1 93 ? -7.665 7.198 -1.789 1.00 80.31 93 LEU A N 1
ATOM 705 C CA . LEU A 1 93 ? -8.019 7.449 -3.186 1.00 80.31 93 LEU A CA 1
ATOM 706 C C . LEU A 1 93 ? -7.935 6.145 -3.977 1.00 80.31 93 LEU A C 1
ATOM 708 O O . LEU A 1 93 ? -6.872 5.720 -4.408 1.00 80.31 93 LEU A O 1
ATOM 712 N N . VAL A 1 94 ? -9.066 5.511 -4.233 1.00 76.12 94 VAL A N 1
ATOM 713 C CA . VAL A 1 94 ? -9.104 4.332 -5.108 1.00 76.12 94 VAL A CA 1
ATOM 714 C C . VAL A 1 94 ? -9.444 4.789 -6.518 1.00 76.12 94 VAL A C 1
ATOM 716 O O . VAL A 1 94 ? -10.392 5.548 -6.706 1.00 76.12 94 VAL A O 1
ATOM 719 N N . GLY A 1 95 ? -8.720 4.332 -7.528 1.00 70.94 95 GLY A N 1
ATOM 720 C CA . GLY A 1 95 ? -9.043 4.662 -8.910 1.00 70.94 95 GLY A CA 1
ATOM 721 C C . GLY A 1 95 ? -8.459 5.968 -9.436 1.00 70.94 95 GLY A C 1
ATOM 722 O O . GLY A 1 95 ? -9.144 6.679 -10.168 1.00 70.94 95 GLY A O 1
ATOM 723 N N . ALA A 1 96 ? -7.237 6.310 -9.032 1.00 73.81 96 ALA A N 1
ATOM 724 C CA . ALA A 1 96 ? -6.531 7.489 -9.516 1.00 73.81 96 ALA A CA 1
ATOM 725 C C . ALA A 1 96 ? -5.953 7.252 -10.918 1.00 73.81 96 ALA A C 1
ATOM 727 O O . ALA A 1 96 ? -5.323 6.226 -11.163 1.00 73.81 96 ALA A O 1
ATOM 728 N N . ASP A 1 97 ? -6.107 8.220 -11.821 1.00 75.19 97 ASP A N 1
ATOM 729 C CA . ASP A 1 97 ? -5.387 8.212 -13.098 1.00 75.19 97 ASP A CA 1
ATOM 730 C C . ASP A 1 97 ? -3.991 8.858 -12.985 1.00 75.19 97 ASP A C 1
ATOM 732 O O . ASP A 1 97 ? -3.615 9.422 -11.955 1.00 75.19 97 ASP A O 1
ATOM 736 N N . SER A 1 98 ? -3.212 8.801 -14.068 1.00 74.38 98 SER A N 1
ATOM 737 C CA . SER A 1 98 ? -1.831 9.302 -14.120 1.00 74.38 98 SER A CA 1
ATOM 738 C C . SER A 1 98 ? -1.672 10.799 -13.825 1.00 74.38 98 SER A C 1
ATOM 740 O O . SER A 1 98 ? -0.585 11.248 -13.464 1.00 74.38 98 SER A O 1
ATOM 742 N N . ARG A 1 99 ? -2.739 11.605 -13.906 1.00 80.44 99 ARG A N 1
ATOM 743 C CA . ARG A 1 99 ? -2.684 13.051 -13.628 1.00 80.44 99 ARG A CA 1
ATOM 744 C C . ARG A 1 99 ? -2.499 13.358 -12.141 1.00 80.44 99 ARG A C 1
ATOM 746 O O . ARG A 1 99 ? -2.286 14.518 -11.790 1.00 80.44 99 ARG A O 1
ATOM 753 N N . ILE A 1 100 ? -2.554 12.343 -11.276 1.00 79.69 100 ILE A N 1
ATOM 754 C CA . ILE A 1 100 ? -2.454 12.473 -9.820 1.00 79.69 100 ILE A CA 1
ATOM 755 C C . ILE A 1 100 ? -1.032 12.758 -9.314 1.00 79.69 100 ILE A C 1
ATOM 757 O O . ILE A 1 100 ? -0.868 13.363 -8.253 1.00 79.69 100 ILE A O 1
ATOM 761 N N . VAL A 1 101 ? -0.006 12.385 -10.088 1.00 82.62 101 VAL A N 1
ATOM 762 C CA . VAL A 1 101 ? 1.411 12.430 -9.682 1.00 82.62 101 VAL A CA 1
ATOM 763 C C . VAL A 1 101 ? 1.851 13.845 -9.312 1.00 82.62 101 VAL A C 1
ATOM 765 O O . VAL A 1 101 ? 2.358 14.085 -8.217 1.00 82.62 101 VAL A O 1
ATOM 768 N N . ARG A 1 102 ? 1.625 14.815 -10.205 1.00 84.94 102 ARG A N 1
ATOM 769 C CA . ARG A 1 102 ? 2.058 16.204 -9.993 1.00 84.94 102 ARG A CA 1
ATOM 770 C C . ARG A 1 102 ? 1.338 16.866 -8.804 1.00 84.94 102 ARG A C 1
ATOM 772 O O . ARG A 1 102 ? 2.031 17.456 -7.972 1.00 84.94 102 ARG A O 1
ATOM 779 N N . PRO A 1 103 ? 0.001 16.774 -8.674 1.00 84.81 103 PRO A N 1
ATOM 780 C CA . PRO A 1 103 ? -0.706 17.249 -7.488 1.00 84.81 103 PRO A CA 1
ATOM 781 C C . PRO A 1 103 ? -0.235 16.595 -6.180 1.00 84.81 103 PRO A C 1
ATOM 783 O O . PRO A 1 103 ? -0.036 17.305 -5.197 1.00 84.81 103 PRO A O 1
ATOM 786 N N . LEU A 1 104 ? 0.006 15.277 -6.157 1.00 82.50 104 LEU A N 1
ATOM 787 C CA . LEU A 1 104 ? 0.501 14.587 -4.956 1.00 82.50 104 LEU A CA 1
ATOM 788 C C . LEU A 1 104 ? 1.930 14.971 -4.594 1.00 82.50 104 LEU A C 1
ATOM 790 O O . LEU A 1 104 ? 2.229 15.173 -3.419 1.00 82.50 104 LEU A O 1
ATOM 794 N N . SER A 1 105 ? 2.800 15.129 -5.589 1.00 85.81 105 SER A N 1
ATOM 795 C CA . SER A 1 105 ? 4.149 15.646 -5.378 1.00 85.81 105 SER A CA 1
ATOM 796 C C . SER A 1 105 ? 4.093 17.033 -4.728 1.00 85.81 105 SER A C 1
ATOM 798 O O . SER A 1 105 ? 4.719 17.246 -3.688 1.00 85.81 105 SER A O 1
ATOM 800 N N . TYR A 1 106 ? 3.256 17.941 -5.247 1.00 86.00 106 TYR A N 1
ATOM 801 C CA . TYR A 1 106 ? 3.040 19.255 -4.637 1.00 86.00 106 TYR A CA 1
ATOM 802 C C . TYR A 1 106 ? 2.486 19.148 -3.211 1.00 86.00 106 TYR A C 1
ATOM 804 O O . TYR A 1 106 ? 2.986 19.812 -2.304 1.00 86.00 106 TYR A O 1
ATOM 812 N N . PHE A 1 107 ? 1.495 18.287 -2.983 1.00 82.25 107 PHE A N 1
ATOM 813 C CA . PHE A 1 107 ? 0.925 18.059 -1.657 1.00 82.25 107 PHE A CA 1
ATOM 814 C C . PHE A 1 107 ? 1.987 17.584 -0.653 1.00 82.25 107 PHE A C 1
ATOM 816 O O . PHE A 1 107 ? 2.142 18.186 0.409 1.00 82.25 107 PHE A O 1
ATOM 823 N N . SER A 1 108 ? 2.790 16.583 -1.024 1.00 84.75 108 SER A N 1
ATOM 824 C CA . SER A 1 108 ? 3.870 16.042 -0.188 1.00 84.75 108 SER A CA 1
ATOM 825 C C . SER A 1 108 ? 4.959 17.072 0.137 1.00 84.75 108 SER A C 1
ATOM 827 O O . SER A 1 108 ? 5.477 17.102 1.252 1.00 84.75 108 SER A O 1
ATOM 829 N N . ALA A 1 109 ? 5.274 17.961 -0.810 1.00 85.81 109 ALA A N 1
ATOM 830 C CA . ALA A 1 109 ? 6.289 18.993 -0.633 1.00 85.81 109 ALA A CA 1
ATOM 831 C C . ALA A 1 109 ? 5.848 20.091 0.351 1.00 85.81 109 ALA A C 1
ATOM 833 O O . ALA A 1 109 ? 6.685 20.683 1.031 1.00 85.81 109 ALA A O 1
ATOM 834 N N . ASN A 1 110 ? 4.539 20.349 0.449 1.00 84.50 110 ASN A N 1
ATOM 835 C CA . ASN A 1 110 ? 3.968 21.396 1.301 1.00 84.50 110 ASN A CA 1
ATOM 836 C C . ASN A 1 110 ? 3.437 20.877 2.651 1.00 84.50 110 ASN A C 1
ATOM 838 O O . ASN A 1 110 ? 3.165 21.674 3.550 1.00 84.50 110 ASN A O 1
ATOM 842 N N . ARG A 1 111 ? 3.301 19.555 2.827 1.00 78.44 111 ARG A N 1
ATOM 843 C CA . ARG A 1 111 ? 2.770 18.917 4.042 1.00 78.44 111 ARG A CA 1
ATOM 844 C C . ARG A 1 111 ? 3.745 17.877 4.591 1.00 78.44 111 ARG A C 1
ATOM 846 O O . ARG A 1 111 ? 3.743 16.714 4.205 1.00 78.44 111 ARG A O 1
ATOM 853 N N . LEU A 1 112 ? 4.563 18.286 5.563 1.00 75.12 112 LEU A N 1
ATOM 854 C CA . LEU A 1 112 ? 5.548 17.402 6.208 1.00 75.12 112 LEU A CA 1
ATOM 855 C C . LEU A 1 112 ? 4.927 16.361 7.161 1.00 75.12 112 LEU A C 1
ATOM 857 O O . LEU A 1 112 ? 5.654 15.585 7.785 1.00 75.12 112 LEU A O 1
ATOM 861 N N . ASP A 1 113 ? 3.625 16.442 7.400 1.00 81.19 113 ASP A N 1
ATOM 862 C CA . ASP A 1 113 ? 2.813 15.544 8.220 1.00 81.19 113 ASP A CA 1
ATOM 863 C C . ASP A 1 113 ? 2.113 14.457 7.386 1.00 81.19 113 ASP A C 1
ATOM 865 O O . ASP A 1 113 ? 1.414 13.613 7.939 1.00 81.19 113 ASP A O 1
ATOM 869 N N . VAL A 1 114 ? 2.317 14.451 6.067 1.00 82.44 114 VAL A N 1
ATOM 870 C CA . VAL A 1 114 ? 1.730 13.472 5.152 1.00 82.44 114 VAL A CA 1
ATOM 871 C C . VAL A 1 114 ? 2.710 12.336 4.880 1.00 82.44 114 VAL A C 1
ATOM 873 O O . VAL A 1 114 ? 3.900 12.544 4.643 1.00 82.44 114 VAL A O 1
ATOM 876 N N . ARG A 1 115 ? 2.177 11.117 4.872 1.00 87.50 115 ARG A N 1
ATOM 877 C CA . ARG A 1 115 ? 2.848 9.894 4.446 1.00 87.50 115 ARG A CA 1
ATOM 878 C C . ARG A 1 115 ? 2.057 9.278 3.308 1.00 87.50 115 ARG A C 1
ATOM 880 O O . ARG A 1 115 ? 0.904 8.890 3.481 1.00 87.50 115 ARG A O 1
ATOM 887 N N . ILE A 1 116 ? 2.684 9.203 2.143 1.00 88.75 116 ILE A N 1
ATOM 888 C CA . ILE A 1 116 ? 2.058 8.663 0.938 1.00 88.75 116 ILE A CA 1
ATOM 889 C C . ILE A 1 116 ? 2.500 7.213 0.768 1.00 88.75 116 ILE A C 1
ATOM 891 O O . ILE A 1 116 ? 3.697 6.922 0.772 1.00 88.75 116 ILE A O 1
ATOM 895 N N . ILE A 1 117 ? 1.535 6.311 0.627 1.00 91.56 117 ILE A N 1
ATOM 896 C CA . ILE A 1 117 ? 1.743 4.913 0.266 1.00 91.56 117 ILE A CA 1
ATOM 897 C C . ILE A 1 117 ? 1.083 4.690 -1.088 1.00 91.56 117 ILE A C 1
ATOM 899 O O . ILE A 1 117 ? -0.118 4.897 -1.250 1.00 91.56 117 ILE A O 1
ATOM 903 N N . THR A 1 118 ? 1.873 4.265 -2.060 1.00 89.50 118 THR A N 1
ATOM 904 C CA . THR A 1 118 ? 1.394 4.010 -3.414 1.00 89.50 118 THR A CA 1
ATOM 905 C C . THR A 1 118 ? 1.263 2.510 -3.610 1.00 89.50 118 THR A C 1
ATOM 907 O O . THR A 1 118 ? 2.242 1.784 -3.444 1.00 89.50 118 THR A O 1
ATOM 910 N N . LEU A 1 119 ? 0.062 2.041 -3.939 1.00 88.25 119 LEU A N 1
ATOM 911 C CA . LEU A 1 119 ? -0.195 0.644 -4.268 1.00 88.25 119 LEU A CA 1
ATOM 912 C C . LEU A 1 119 ? -0.583 0.578 -5.743 1.00 88.25 119 LEU A C 1
ATOM 914 O O . LEU A 1 119 ? -1.499 1.278 -6.159 1.00 88.25 119 LEU A O 1
ATOM 918 N N . PHE A 1 120 ? 0.095 -0.258 -6.519 1.00 84.19 120 PHE A N 1
ATOM 919 C CA . PHE A 1 120 ? -0.214 -0.519 -7.928 1.00 84.19 120 PHE A CA 1
ATOM 920 C C . PHE A 1 120 ? -0.311 0.775 -8.760 1.00 84.19 120 PHE A C 1
ATOM 922 O O . PHE A 1 120 ? -1.389 1.129 -9.248 1.00 84.19 120 PHE A O 1
ATOM 929 N N . PRO A 1 121 ? 0.790 1.544 -8.859 1.00 77.50 121 PRO A N 1
ATOM 930 C CA . PRO A 1 121 ? 0.832 2.723 -9.707 1.00 77.50 121 PRO A CA 1
ATOM 931 C C . PRO A 1 121 ? 0.576 2.351 -11.174 1.00 77.50 121 PRO A C 1
ATOM 933 O O . PRO A 1 121 ? 1.140 1.401 -11.703 1.00 77.50 121 PRO A O 1
ATOM 936 N N . LEU A 1 122 ? -0.251 3.154 -11.848 1.00 69.31 122 LEU A N 1
ATOM 937 C CA . LEU A 1 122 ? -0.432 3.087 -13.306 1.00 69.31 122 LEU A CA 1
ATOM 938 C C . LEU A 1 122 ? 0.679 3.785 -14.102 1.00 69.31 122 LEU A C 1
ATOM 940 O O . LEU A 1 122 ? 0.756 3.663 -15.323 1.00 69.31 122 LEU A O 1
ATOM 944 N N . VAL A 1 123 ? 1.451 4.623 -13.422 1.00 70.00 123 VAL A N 1
ATOM 945 C CA . VAL A 1 123 ? 2.563 5.387 -13.987 1.00 70.00 123 VAL A CA 1
ATOM 946 C C . VAL A 1 123 ? 3.870 4.680 -13.672 1.00 70.00 123 VAL A C 1
ATOM 948 O O . VAL A 1 123 ? 3.889 3.755 -12.862 1.00 70.00 123 VAL A O 1
ATOM 951 N N . ASP A 1 124 ? 4.963 5.153 -14.264 1.00 74.06 124 ASP A N 1
ATOM 952 C CA . ASP A 1 124 ? 6.296 4.695 -13.892 1.00 74.06 124 ASP A CA 1
ATOM 953 C C . ASP A 1 124 ? 6.487 4.813 -12.368 1.00 74.06 124 ASP A C 1
ATOM 955 O O . ASP A 1 124 ? 6.385 5.899 -11.781 1.00 74.06 124 ASP A O 1
ATOM 959 N N . ALA A 1 125 ? 6.736 3.671 -11.724 1.00 71.31 125 ALA A N 1
ATOM 960 C CA . ALA A 1 125 ? 6.932 3.578 -10.287 1.00 71.31 125 ALA A CA 1
ATOM 961 C C . ALA A 1 125 ? 8.045 4.527 -9.806 1.00 71.31 125 ALA A C 1
ATOM 963 O O . ALA A 1 125 ? 7.941 5.099 -8.717 1.00 71.31 125 ALA A O 1
ATOM 964 N N . MET A 1 126 ? 9.057 4.792 -10.639 1.00 76.44 126 MET A N 1
ATOM 965 C CA . MET A 1 126 ? 10.149 5.708 -10.312 1.00 76.44 126 MET A CA 1
ATOM 966 C C . MET A 1 126 ? 9.677 7.152 -10.092 1.00 76.44 126 MET A C 1
ATOM 968 O O . MET A 1 126 ? 10.212 7.852 -9.225 1.00 76.44 126 MET A O 1
ATOM 972 N N . GLU A 1 127 ? 8.657 7.612 -10.824 1.00 81.38 127 GLU A N 1
ATOM 973 C CA . GLU A 1 127 ? 8.126 8.973 -10.664 1.00 81.38 127 GLU A CA 1
ATOM 974 C C . GLU A 1 127 ? 7.474 9.161 -9.290 1.00 81.38 127 GLU A C 1
ATOM 976 O O . GLU A 1 127 ? 7.602 10.211 -8.651 1.00 81.38 127 GLU A O 1
ATOM 981 N N . VAL A 1 128 ? 6.795 8.121 -8.806 1.00 85.00 128 VAL A N 1
ATOM 982 C CA . VAL A 1 128 ? 6.037 8.156 -7.550 1.00 85.00 128 VAL A CA 1
ATOM 983 C C . VAL A 1 128 ? 6.881 7.758 -6.340 1.00 85.00 128 VAL A C 1
ATOM 985 O O . VAL A 1 128 ? 6.578 8.163 -5.212 1.00 85.00 128 VAL A O 1
ATOM 988 N N . GLU A 1 129 ? 7.994 7.053 -6.556 1.00 86.81 129 GLU A N 1
ATOM 989 C CA . GLU A 1 129 ? 9.003 6.739 -5.537 1.00 86.81 129 GLU A CA 1
ATOM 990 C C . GLU A 1 129 ? 9.568 7.992 -4.860 1.00 86.81 129 GLU A C 1
ATOM 992 O O . GLU A 1 129 ? 9.910 7.954 -3.677 1.00 86.81 129 GLU A O 1
ATOM 997 N N . CYS A 1 130 ? 9.639 9.115 -5.576 1.00 85.44 130 CYS A N 1
ATOM 998 C CA . CYS A 1 130 ? 10.247 10.348 -5.080 1.00 85.44 130 CYS A CA 1
ATOM 999 C C . CYS A 1 130 ? 9.483 10.995 -3.911 1.00 85.44 130 CYS A C 1
ATOM 1001 O O . CYS A 1 130 ? 10.093 11.687 -3.094 1.00 85.44 130 CYS A O 1
ATOM 1003 N N . PHE A 1 131 ? 8.171 10.769 -3.808 1.00 86.12 131 PHE A N 1
ATOM 1004 C CA . PHE A 1 131 ? 7.325 11.330 -2.745 1.00 86.12 131 PHE A CA 1
ATOM 1005 C C . PHE A 1 131 ? 6.629 10.273 -1.878 1.00 86.12 131 PHE A C 1
ATOM 1007 O O . PHE A 1 131 ? 6.034 10.613 -0.854 1.00 86.12 131 PHE A O 1
ATOM 1014 N N . SER A 1 132 ? 6.701 8.995 -2.256 1.00 89.50 132 SER A N 1
ATOM 1015 C CA . SER A 1 132 ? 6.075 7.903 -1.509 1.00 89.50 132 SER A CA 1
ATOM 1016 C C . SER A 1 132 ? 7.005 7.351 -0.429 1.00 89.50 132 SER A C 1
ATOM 1018 O O . SER A 1 132 ? 8.198 7.145 -0.636 1.00 89.50 132 SER A O 1
ATOM 1020 N N . GLU A 1 133 ? 6.471 7.018 0.741 1.00 90.88 133 GLU A N 1
ATOM 1021 C CA . GLU A 1 133 ? 7.224 6.292 1.768 1.00 90.88 133 GLU A CA 1
ATOM 1022 C C . GLU A 1 133 ? 7.413 4.806 1.405 1.00 90.88 133 GLU A C 1
ATOM 1024 O O . GLU A 1 133 ? 8.422 4.181 1.784 1.00 90.88 133 GLU A O 1
ATOM 1029 N N . LEU A 1 134 ? 6.443 4.272 0.659 1.00 92.81 134 LEU A N 1
ATOM 1030 C CA . LEU A 1 134 ? 6.382 2.923 0.114 1.00 92.81 134 LEU A CA 1
ATOM 1031 C C . LEU A 1 134 ? 5.665 2.960 -1.242 1.00 92.81 134 LEU A C 1
ATOM 1033 O O . LEU A 1 134 ? 4.602 3.570 -1.353 1.00 92.81 134 LEU A O 1
ATOM 1037 N N . VAL A 1 135 ? 6.240 2.280 -2.228 1.00 92.56 135 VAL A N 1
ATOM 1038 C CA . VAL A 1 135 ? 5.591 1.926 -3.494 1.00 92.56 135 VAL A CA 1
ATOM 1039 C C . VAL A 1 135 ? 5.503 0.405 -3.540 1.00 92.56 135 VAL A C 1
ATOM 1041 O O . VAL A 1 135 ? 6.486 -0.268 -3.218 1.00 92.56 135 VAL A O 1
ATOM 1044 N N . LEU A 1 136 ? 4.335 -0.138 -3.870 1.00 92.00 136 LEU A N 1
ATOM 1045 C CA . LEU A 1 136 ? 4.130 -1.572 -4.035 1.00 92.00 136 LEU A CA 1
ATOM 1046 C C . LEU A 1 136 ? 3.549 -1.860 -5.416 1.00 92.00 136 LEU A C 1
ATOM 1048 O O . LEU A 1 136 ? 2.360 -1.635 -5.630 1.00 92.00 136 LEU A O 1
ATOM 1052 N N . ASP A 1 137 ? 4.370 -2.397 -6.309 1.00 88.06 137 ASP A N 1
ATOM 1053 C CA . ASP A 1 137 ? 3.920 -2.932 -7.594 1.00 88.06 137 ASP A CA 1
ATOM 1054 C C . ASP A 1 137 ? 3.363 -4.348 -7.434 1.00 88.06 137 ASP A C 1
ATOM 1056 O O . ASP A 1 137 ? 3.661 -5.047 -6.460 1.00 88.06 137 ASP A O 1
ATOM 1060 N N . VAL A 1 138 ? 2.564 -4.787 -8.406 1.00 84.62 138 VAL A N 1
ATOM 1061 C CA . VAL A 1 138 ? 2.108 -6.177 -8.520 1.00 84.62 138 VAL A CA 1
ATOM 1062 C C . VAL A 1 138 ? 2.742 -6.830 -9.737 1.00 84.62 138 VAL A C 1
ATOM 1064 O O . VAL A 1 138 ? 2.799 -6.243 -10.813 1.00 84.62 138 VAL A O 1
ATOM 1067 N N . SER A 1 139 ? 3.201 -8.067 -9.574 1.00 81.00 139 SER A N 1
ATOM 1068 C CA . SER A 1 139 ? 3.667 -8.901 -10.675 1.00 81.00 139 SER A CA 1
ATOM 1069 C C . SER A 1 139 ? 3.088 -10.309 -10.592 1.00 81.00 139 SER A C 1
ATOM 1071 O O . SER A 1 139 ? 2.780 -10.826 -9.515 1.00 81.00 139 SER A O 1
ATOM 1073 N N . THR A 1 140 ? 2.948 -10.956 -11.744 1.00 69.81 140 THR A N 1
ATOM 1074 C CA . THR A 1 140 ? 2.693 -12.397 -11.825 1.00 69.81 140 THR A CA 1
ATOM 1075 C C . THR A 1 140 ? 4.010 -13.152 -11.921 1.00 69.81 140 THR A C 1
ATOM 1077 O O . THR A 1 140 ? 4.984 -12.645 -12.468 1.00 69.81 140 THR A O 1
ATOM 1080 N N . SER A 1 141 ? 4.042 -14.396 -11.448 1.00 61.06 141 SER A N 1
ATOM 1081 C CA . SER A 1 141 ? 5.226 -15.260 -11.565 1.00 61.06 141 SER A CA 1
ATOM 1082 C C . SER A 1 141 ? 5.504 -15.789 -12.984 1.00 61.06 141 SER A C 1
ATOM 1084 O O . SER A 1 141 ? 6.505 -16.480 -13.170 1.00 61.06 141 SER A O 1
ATOM 1086 N N . ARG A 1 142 ? 4.640 -15.505 -13.973 1.00 55.81 142 ARG A N 1
ATOM 1087 C CA . ARG A 1 142 ? 4.857 -15.857 -15.387 1.00 55.81 142 ARG A CA 1
ATOM 1088 C C . ARG A 1 142 ? 5.669 -14.789 -16.114 1.00 55.81 142 ARG A C 1
ATOM 1090 O O . ARG A 1 142 ? 5.612 -13.616 -15.751 1.00 55.81 142 ARG A O 1
ATOM 1097 N N . ASP A 1 143 ? 6.394 -15.219 -17.146 1.00 48.00 143 ASP A N 1
ATOM 1098 C CA . ASP A 1 143 ? 7.128 -14.339 -18.053 1.00 48.00 143 ASP A CA 1
ATOM 1099 C C . ASP A 1 143 ? 6.222 -13.195 -18.532 1.00 48.00 143 ASP A C 1
ATOM 1101 O O . ASP A 1 143 ? 5.085 -13.421 -18.952 1.00 48.00 143 ASP A O 1
ATOM 1105 N N . LEU A 1 144 ? 6.746 -11.966 -18.470 1.00 46.78 144 LEU A N 1
ATOM 1106 C CA . LEU A 1 144 ? 6.071 -10.695 -18.791 1.00 46.78 144 LEU A CA 1
ATOM 1107 C C . LEU A 1 144 ? 5.261 -10.714 -20.105 1.00 46.78 144 LEU A C 1
ATOM 1109 O O . LEU A 1 144 ? 4.308 -9.956 -20.246 1.00 46.78 144 LEU A O 1
ATOM 1113 N N . LEU A 1 145 ? 5.606 -11.604 -21.038 1.00 43.28 145 LEU A N 1
ATOM 1114 C CA . LEU A 1 145 ? 4.971 -11.757 -22.347 1.00 43.28 145 LEU A CA 1
ATOM 1115 C C . LEU A 1 145 ? 3.604 -12.470 -22.315 1.00 43.28 145 LEU A C 1
ATOM 1117 O O . LEU A 1 145 ? 2.821 -12.298 -23.243 1.00 43.28 145 LEU A O 1
ATOM 1121 N N . GLU A 1 146 ? 3.287 -13.253 -21.277 1.00 44.12 146 GLU A N 1
ATOM 1122 C CA . GLU A 1 146 ? 1.969 -13.905 -21.151 1.00 44.12 146 GLU A CA 1
ATOM 1123 C C . GLU A 1 146 ? 0.964 -13.065 -20.343 1.00 44.12 146 GLU A C 1
ATOM 1125 O O . GLU A 1 146 ? -0.245 -13.216 -20.519 1.00 44.12 146 GLU A O 1
ATOM 1130 N N . ALA A 1 147 ? 1.446 -12.142 -19.504 1.00 44.41 147 ALA A N 1
ATOM 1131 C CA . ALA A 1 147 ? 0.610 -11.283 -18.662 1.00 44.41 147 ALA A CA 1
ATOM 1132 C C . ALA A 1 147 ? -0.134 -10.192 -19.460 1.00 44.41 147 ALA A C 1
ATOM 1134 O O . ALA A 1 147 ? -1.258 -9.826 -19.107 1.00 44.41 147 ALA A O 1
ATOM 1135 N N . GLU A 1 148 ? 0.437 -9.729 -20.580 1.00 39.41 148 GLU A N 1
ATOM 1136 C CA . GLU A 1 148 ? -0.224 -8.789 -21.502 1.00 39.41 148 GLU A CA 1
ATOM 1137 C C . GLU A 1 148 ? -1.446 -9.406 -22.213 1.00 39.41 148 GLU A C 1
ATOM 1139 O O . GLU A 1 148 ? -2.333 -8.682 -22.664 1.00 39.41 148 GLU A O 1
ATOM 1144 N N . ALA A 1 149 ? -1.546 -10.740 -22.280 1.00 39.41 149 ALA A N 1
ATOM 1145 C CA . ALA A 1 149 ? -2.676 -11.433 -22.904 1.00 39.41 149 ALA A CA 1
ATOM 1146 C C . ALA A 1 149 ? -3.875 -11.638 -21.953 1.00 39.41 149 ALA A C 1
ATOM 1148 O O . ALA A 1 149 ? -4.985 -11.907 -22.413 1.00 39.41 149 ALA A O 1
ATOM 1149 N N . SER A 1 150 ? -3.678 -11.488 -20.638 1.00 39.31 150 SER A N 1
ATOM 1150 C CA . SER A 1 150 ? -4.699 -11.694 -19.595 1.00 39.31 150 SER A CA 1
ATOM 1151 C C . SER A 1 150 ? -5.318 -10.394 -19.059 1.00 39.31 150 SER A C 1
ATOM 1153 O O . SER A 1 150 ? -5.872 -10.368 -17.958 1.00 39.31 150 SER A O 1
ATOM 1155 N N . VAL A 1 151 ? -5.230 -9.299 -19.820 1.00 40.69 151 VAL A N 1
ATOM 1156 C CA . VAL A 1 151 ? -5.745 -7.978 -19.427 1.00 40.69 151 VAL A CA 1
ATOM 1157 C C . VAL A 1 151 ? -7.275 -8.010 -19.355 1.00 40.69 151 VAL A C 1
ATOM 1159 O O . VAL A 1 151 ? -7.978 -7.899 -20.358 1.00 40.69 151 VAL A O 1
ATOM 1162 N N . GLY A 1 152 ? -7.791 -8.169 -18.137 1.00 39.38 152 GLY A N 1
ATOM 1163 C CA . GLY A 1 152 ? -9.218 -8.065 -17.838 1.00 39.38 152 GLY A CA 1
ATOM 1164 C C . GLY A 1 152 ? -9.613 -8.337 -16.384 1.00 39.38 152 GLY A C 1
ATOM 1165 O O . GLY A 1 152 ? -10.741 -8.025 -16.012 1.00 39.38 152 GLY A O 1
ATOM 1166 N N . GLY A 1 153 ? -8.723 -8.889 -15.550 1.00 50.09 153 GLY A N 1
ATOM 1167 C CA . GLY A 1 153 ? -8.990 -9.157 -14.133 1.00 50.09 153 GLY A CA 1
ATOM 1168 C C . GLY A 1 153 ? -7.955 -8.519 -13.209 1.00 50.09 153 GLY A C 1
ATOM 1169 O O . GLY A 1 153 ? -6.770 -8.503 -13.529 1.00 50.09 153 GLY A O 1
ATOM 1170 N N . SER A 1 154 ? -8.398 -8.017 -12.053 1.00 58.88 154 SER A N 1
ATOM 1171 C CA . SER A 1 154 ? -7.489 -7.635 -10.966 1.00 58.88 154 SER A CA 1
ATOM 1172 C C . SER A 1 154 ? -6.645 -8.848 -10.559 1.00 58.88 154 SER A C 1
ATOM 1174 O O . SER A 1 154 ? -7.194 -9.889 -10.194 1.00 58.88 154 SER A O 1
ATOM 1176 N N . LEU A 1 155 ? -5.315 -8.707 -10.591 1.00 69.94 155 LEU A N 1
ATOM 1177 C CA . LEU A 1 155 ? -4.355 -9.740 -10.164 1.00 69.94 155 LEU A CA 1
ATOM 1178 C C . LEU A 1 155 ? -4.501 -10.114 -8.680 1.00 69.94 155 LEU A C 1
ATOM 1180 O O . LEU A 1 155 ? -4.014 -11.152 -8.235 1.00 69.94 155 LEU A O 1
ATOM 1184 N N . VAL A 1 156 ? -5.175 -9.261 -7.909 1.00 75.38 156 VAL A N 1
ATOM 1185 C CA . VAL A 1 156 ? -5.440 -9.436 -6.485 1.00 75.38 156 VAL A CA 1
ATOM 1186 C C . VAL A 1 156 ? -6.951 -9.504 -6.263 1.00 75.38 156 VAL A C 1
ATOM 1188 O O . VAL A 1 156 ? -7.685 -8.627 -6.718 1.00 75.38 156 VAL A O 1
ATOM 1191 N N . LYS A 1 157 ? -7.428 -10.525 -5.540 1.00 78.44 157 LYS A N 1
ATOM 1192 C CA . LYS A 1 157 ? -8.846 -10.640 -5.157 1.00 78.44 157 LYS A CA 1
ATOM 1193 C C . LYS A 1 157 ? -9.237 -9.438 -4.283 1.00 78.44 157 LYS A C 1
ATOM 1195 O O . LYS A 1 157 ? -8.478 -9.064 -3.392 1.00 78.44 157 LYS A O 1
ATOM 1200 N N . ASP A 1 158 ? -10.434 -8.881 -4.469 1.00 77.25 158 ASP A N 1
ATOM 1201 C CA . ASP A 1 158 ? -10.910 -7.688 -3.741 1.00 77.25 158 ASP A CA 1
ATOM 1202 C C . ASP A 1 158 ? -10.784 -7.807 -2.213 1.00 77.25 158 ASP A C 1
ATOM 1204 O O . ASP A 1 158 ? -10.404 -6.863 -1.520 1.00 77.25 158 ASP A O 1
ATOM 1208 N N . THR A 1 159 ? -11.052 -8.999 -1.677 1.00 78.06 159 THR A N 1
ATOM 1209 C CA . THR A 1 159 ? -10.882 -9.295 -0.253 1.00 78.06 159 THR A CA 1
ATOM 1210 C C . THR A 1 159 ? -9.423 -9.151 0.174 1.00 78.06 159 THR A C 1
ATOM 1212 O O . THR A 1 159 ? -9.122 -8.609 1.235 1.00 78.06 159 THR A O 1
ATOM 1215 N N . ASP A 1 160 ? -8.478 -9.649 -0.613 1.00 84.19 160 ASP A N 1
ATOM 1216 C CA . ASP A 1 160 ? -7.049 -9.574 -0.297 1.00 84.19 160 ASP A CA 1
ATOM 1217 C C . ASP A 1 160 ? -6.520 -8.148 -0.457 1.00 84.19 160 ASP A C 1
ATOM 1219 O O . ASP A 1 160 ? -5.682 -7.700 0.326 1.00 84.19 160 ASP A O 1
ATOM 1223 N N . LEU A 1 161 ? -7.097 -7.401 -1.398 1.00 82.25 161 LEU A N 1
ATOM 1224 C CA . LEU A 1 161 ? -6.833 -5.986 -1.576 1.00 82.25 161 LEU A CA 1
ATOM 1225 C C . LEU A 1 161 ? -7.220 -5.186 -0.323 1.00 82.25 161 LEU A C 1
ATOM 1227 O O . LEU A 1 161 ? -6.406 -4.410 0.166 1.00 82.25 161 LEU A O 1
ATOM 1231 N N . ALA A 1 162 ? -8.392 -5.427 0.273 1.00 82.75 162 ALA A N 1
ATOM 1232 C CA . ALA A 1 162 ? -8.801 -4.743 1.505 1.00 82.75 162 ALA A CA 1
ATOM 1233 C C . ALA A 1 162 ? -7.800 -4.951 2.664 1.00 82.75 162 ALA A C 1
ATOM 1235 O O . ALA A 1 162 ? -7.430 -4.003 3.363 1.00 82.75 162 ALA A O 1
ATOM 1236 N N . VAL A 1 163 ? -7.286 -6.178 2.818 1.00 87.75 163 VAL A N 1
ATOM 1237 C CA . VAL A 1 163 ? -6.235 -6.500 3.802 1.00 87.75 163 VAL A CA 1
ATOM 1238 C C . VAL A 1 163 ? -4.931 -5.769 3.486 1.00 87.75 163 VAL A C 1
ATOM 1240 O O . VAL A 1 163 ? -4.273 -5.266 4.398 1.00 87.75 163 VAL A O 1
ATOM 1243 N N . LEU A 1 164 ? -4.563 -5.676 2.208 1.00 89.12 164 LEU A N 1
ATOM 1244 C CA . LEU A 1 164 ? -3.368 -4.961 1.775 1.00 89.12 164 LEU A CA 1
ATOM 1245 C C . LEU A 1 164 ? -3.461 -3.455 2.049 1.00 89.12 164 LEU A C 1
ATOM 1247 O O . LEU A 1 164 ? -2.497 -2.863 2.531 1.00 89.12 164 LEU A O 1
ATOM 1251 N N . PHE A 1 165 ? -4.620 -2.842 1.813 1.00 87.56 165 PHE A N 1
ATOM 1252 C CA . PHE A 1 165 ? -4.866 -1.442 2.158 1.00 87.56 165 PHE A CA 1
ATOM 1253 C C . PHE A 1 165 ? -4.769 -1.200 3.665 1.00 87.56 165 PHE A C 1
ATOM 1255 O O . PHE A 1 165 ? -4.099 -0.260 4.099 1.00 87.56 165 PHE A O 1
ATOM 1262 N N . LEU A 1 166 ? -5.377 -2.069 4.477 1.00 88.81 166 LEU A N 1
ATOM 1263 C CA . LEU A 1 166 ? -5.255 -1.998 5.933 1.00 88.81 166 LEU A CA 1
ATOM 1264 C C . LEU A 1 166 ? -3.784 -2.104 6.373 1.00 88.81 166 LEU A C 1
ATOM 1266 O O . LEU A 1 166 ? -3.323 -1.313 7.202 1.00 88.81 166 LEU A O 1
ATOM 1270 N N . ALA A 1 167 ? -3.016 -3.009 5.762 1.00 91.69 167 ALA A N 1
ATOM 1271 C CA . ALA A 1 167 ? -1.591 -3.166 6.035 1.00 91.69 167 ALA A CA 1
ATOM 1272 C C . ALA A 1 167 ? -0.770 -1.941 5.611 1.00 91.69 167 ALA A C 1
ATOM 1274 O O . ALA A 1 167 ? 0.120 -1.522 6.350 1.00 91.69 167 ALA A O 1
ATOM 1275 N N . ALA A 1 168 ? -1.087 -1.328 4.469 1.00 91.12 168 ALA A N 1
ATOM 1276 C CA . ALA A 1 168 ? -0.456 -0.102 3.987 1.00 91.12 168 ALA A CA 1
ATOM 1277 C C . ALA A 1 168 ? -0.682 1.073 4.952 1.00 91.12 168 ALA A C 1
ATOM 1279 O O . ALA A 1 168 ? 0.264 1.781 5.312 1.00 91.12 168 ALA A O 1
ATOM 1280 N N . VAL A 1 169 ? -1.914 1.238 5.445 1.00 89.75 169 VAL A N 1
ATOM 1281 C CA . VAL A 1 169 ? -2.233 2.269 6.441 1.00 89.75 169 VAL A CA 1
ATOM 1282 C C . VAL A 1 169 ? -1.455 2.038 7.735 1.00 89.75 169 VAL A C 1
ATOM 1284 O O . VAL A 1 169 ? -0.825 2.959 8.263 1.00 89.75 169 VAL A O 1
ATOM 1287 N N . ARG A 1 170 ? -1.434 0.798 8.234 1.00 90.56 170 ARG A N 1
ATOM 1288 C CA . ARG A 1 170 ? -0.659 0.441 9.430 1.00 90.56 170 ARG A CA 1
ATOM 1289 C C . ARG A 1 170 ? 0.839 0.640 9.239 1.00 90.56 170 ARG A C 1
ATOM 1291 O O . ARG A 1 170 ? 1.498 1.140 10.148 1.00 90.56 170 ARG A O 1
ATOM 1298 N N . PHE A 1 171 ? 1.374 0.307 8.067 1.00 92.31 171 PHE A N 1
ATOM 1299 C CA . PHE A 1 171 ? 2.783 0.499 7.736 1.00 92.31 171 PHE A CA 1
ATOM 1300 C C . PHE A 1 171 ? 3.198 1.966 7.879 1.00 92.31 171 PHE A C 1
ATOM 1302 O O . PHE A 1 171 ? 4.259 2.244 8.448 1.00 92.31 171 PHE A O 1
ATOM 1309 N N . ALA A 1 172 ? 2.353 2.887 7.405 1.00 89.31 172 ALA A N 1
ATOM 1310 C CA . ALA A 1 172 ? 2.581 4.320 7.535 1.00 89.31 172 ALA A CA 1
ATOM 1311 C C . ALA A 1 172 ? 2.486 4.782 9.000 1.00 89.31 172 ALA A C 1
ATOM 1313 O O . ALA A 1 172 ? 3.413 5.420 9.495 1.00 89.31 172 ALA A O 1
ATOM 1314 N N . LYS A 1 173 ? 1.420 4.402 9.724 1.00 86.06 173 LYS A N 1
ATOM 1315 C CA . LYS A 1 173 ? 1.171 4.852 11.114 1.00 86.06 173 LYS A CA 1
ATOM 1316 C C . LYS A 1 173 ? 2.135 4.262 12.145 1.00 86.06 173 LYS A C 1
ATOM 1318 O O . LYS A 1 173 ? 2.424 4.890 13.163 1.00 86.06 173 LYS A O 1
ATOM 1323 N N . HIS A 1 174 ? 2.608 3.037 11.932 1.00 87.19 174 HIS A N 1
ATOM 1324 C CA . HIS A 1 174 ? 3.445 2.294 12.880 1.00 87.19 174 HIS A CA 1
ATOM 1325 C C . HIS A 1 174 ? 4.878 2.143 12.379 1.00 87.19 174 HIS A C 1
ATOM 1327 O O . HIS A 1 174 ? 5.506 1.094 12.546 1.00 87.19 174 HIS A O 1
ATOM 1333 N N . ARG A 1 175 ? 5.412 3.197 11.752 1.00 82.62 175 ARG A N 1
ATOM 1334 C CA . ARG A 1 175 ? 6.747 3.164 11.159 1.00 82.62 175 ARG A CA 1
ATOM 1335 C C . ARG A 1 175 ? 7.813 2.704 12.153 1.00 82.62 175 ARG A C 1
ATOM 1337 O O . ARG A 1 175 ? 8.154 3.419 13.095 1.00 82.62 175 ARG A O 1
ATOM 1344 N N . ASN A 1 176 ? 8.390 1.532 11.890 1.00 86.00 176 ASN A N 1
ATOM 1345 C CA . ASN A 1 176 ? 9.455 0.956 12.700 1.00 86.00 176 ASN A CA 1
ATOM 1346 C C . ASN A 1 176 ? 10.800 1.045 11.971 1.00 86.00 176 ASN A C 1
ATOM 1348 O O . ASN A 1 176 ? 11.064 0.297 11.036 1.00 86.00 176 ASN A O 1
ATOM 1352 N N . TRP A 1 177 ? 11.666 1.944 12.437 1.00 82.56 177 TRP A N 1
ATOM 1353 C CA . TRP A 1 177 ? 12.989 2.182 11.850 1.00 82.56 177 TRP A CA 1
ATOM 1354 C C . TRP A 1 177 ? 13.978 1.023 12.030 1.00 82.56 177 TRP A C 1
ATOM 1356 O O . TRP A 1 177 ? 14.985 0.990 11.330 1.00 82.56 177 TRP A O 1
ATOM 1366 N N . ASN A 1 178 ? 13.690 0.078 12.930 1.00 89.25 178 ASN A N 1
ATOM 1367 C CA . ASN A 1 178 ? 14.542 -1.086 13.181 1.00 89.25 178 ASN A CA 1
ATOM 1368 C C . ASN A 1 178 ? 14.226 -2.268 12.258 1.00 89.25 178 ASN A C 1
ATOM 1370 O O . ASN A 1 178 ? 14.993 -3.225 12.221 1.00 89.25 178 ASN A O 1
ATOM 1374 N N . LEU A 1 179 ? 13.097 -2.225 11.545 1.00 89.12 179 LEU A N 1
ATOM 1375 C CA . LEU A 1 179 ? 12.715 -3.255 10.586 1.00 89.12 179 LEU A CA 1
ATOM 1376 C C . LEU A 1 179 ? 12.997 -2.768 9.174 1.00 89.12 179 LEU A C 1
ATOM 1378 O O . LEU A 1 179 ? 12.785 -1.596 8.840 1.00 89.12 179 LEU A O 1
ATOM 1382 N N . ASN A 1 180 ? 13.439 -3.680 8.312 1.00 91.06 180 ASN A N 1
A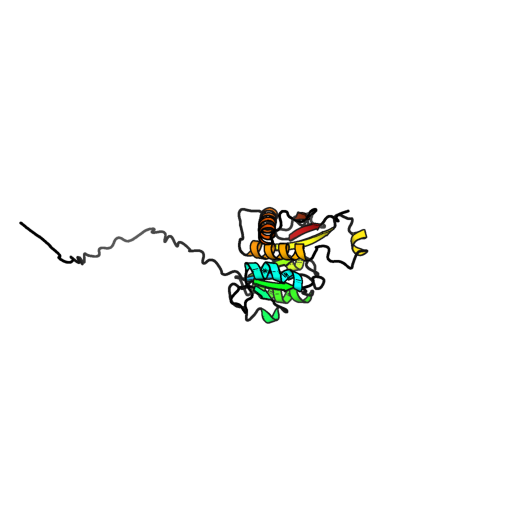TOM 1383 C CA . ASN A 1 180 ? 13.462 -3.357 6.896 1.00 91.06 180 ASN A CA 1
ATOM 1384 C C . ASN A 1 180 ? 12.021 -3.295 6.348 1.00 91.06 180 ASN A C 1
ATOM 1386 O O . ASN A 1 180 ? 11.084 -3.820 6.948 1.00 91.06 180 ASN A O 1
ATOM 1390 N N . ARG A 1 181 ? 11.820 -2.632 5.202 1.00 91.62 181 ARG A N 1
ATOM 1391 C CA . ARG A 1 181 ? 10.467 -2.401 4.664 1.00 91.62 181 ARG A CA 1
ATOM 1392 C C . ARG A 1 181 ? 9.693 -3.686 4.366 1.00 91.62 181 ARG A C 1
ATOM 1394 O O . ARG A 1 181 ? 8.491 -3.701 4.592 1.00 91.62 181 ARG A O 1
ATOM 1401 N N . ILE A 1 182 ? 10.371 -4.740 3.905 1.00 94.12 182 ILE A N 1
ATOM 1402 C CA . ILE A 1 182 ? 9.739 -6.036 3.623 1.00 94.12 182 ILE A CA 1
ATOM 1403 C C . ILE A 1 182 ? 9.266 -6.673 4.926 1.00 94.12 182 ILE A C 1
ATOM 1405 O O . ILE A 1 182 ? 8.110 -7.058 5.035 1.00 94.12 182 ILE A O 1
ATOM 1409 N N . GLU A 1 183 ? 10.137 -6.745 5.934 1.00 94.06 183 GLU A N 1
ATOM 1410 C CA . GLU A 1 183 ? 9.790 -7.277 7.258 1.00 94.06 183 GLU A CA 1
ATOM 1411 C C . GLU A 1 183 ? 8.632 -6.506 7.888 1.00 94.06 183 GLU A C 1
ATOM 1413 O O . GLU A 1 183 ? 7.707 -7.107 8.431 1.00 94.06 183 GLU A O 1
ATOM 1418 N N . GLN A 1 184 ? 8.669 -5.175 7.797 1.00 94.19 184 GLN A N 1
ATOM 1419 C CA . GLN A 1 184 ? 7.617 -4.332 8.337 1.00 94.19 184 GLN A CA 1
ATOM 1420 C C . GLN A 1 184 ? 6.294 -4.552 7.592 1.00 94.19 184 GLN A C 1
ATOM 1422 O O . GLN A 1 184 ? 5.279 -4.776 8.242 1.00 94.19 184 GLN A O 1
ATOM 1427 N N . LEU A 1 185 ? 6.291 -4.534 6.255 1.00 94.31 185 LEU A N 1
ATOM 1428 C CA . LEU A 1 185 ? 5.071 -4.744 5.475 1.00 94.31 185 LEU A CA 1
ATOM 1429 C C . LEU A 1 185 ? 4.490 -6.147 5.702 1.00 94.31 185 LEU A C 1
ATOM 1431 O O . LEU A 1 185 ? 3.295 -6.266 5.942 1.00 94.31 185 LEU A O 1
ATOM 1435 N N . ASN A 1 186 ? 5.327 -7.190 5.731 1.00 93.62 186 ASN A N 1
ATOM 1436 C CA . ASN A 1 186 ? 4.894 -8.554 6.051 1.00 93.62 186 ASN A CA 1
ATOM 1437 C C . ASN A 1 186 ? 4.271 -8.645 7.447 1.00 93.62 186 ASN A C 1
ATOM 1439 O O . ASN A 1 186 ? 3.234 -9.282 7.625 1.00 93.62 186 ASN A O 1
ATOM 1443 N N . ARG A 1 187 ? 4.871 -7.987 8.445 1.00 93.94 187 ARG A N 1
ATOM 1444 C CA . ARG A 1 187 ? 4.308 -7.931 9.796 1.00 93.94 187 ARG A CA 1
ATOM 1445 C C . ARG A 1 187 ? 2.929 -7.270 9.800 1.00 93.94 187 ARG A C 1
ATOM 1447 O O . ARG A 1 187 ? 2.004 -7.823 10.391 1.00 93.94 187 ARG A O 1
ATOM 1454 N N . GLU A 1 188 ? 2.786 -6.112 9.160 1.00 93.94 188 GLU A N 1
ATOM 1455 C CA . GLU A 1 188 ? 1.501 -5.404 9.115 1.00 93.94 188 GLU A CA 1
ATOM 1456 C C . GLU A 1 188 ? 0.452 -6.158 8.290 1.00 93.94 188 GLU A C 1
ATOM 1458 O O . GLU A 1 188 ? -0.727 -6.115 8.635 1.00 93.94 188 GLU A O 1
ATOM 1463 N N . LEU A 1 189 ? 0.859 -6.909 7.264 1.00 92.75 189 LEU A N 1
ATOM 1464 C CA . LEU A 1 189 ? -0.016 -7.811 6.514 1.00 92.75 189 LEU A CA 1
ATOM 1465 C C . LEU A 1 189 ? -0.579 -8.924 7.393 1.00 92.75 189 LEU A C 1
ATOM 1467 O O . LEU A 1 189 ? -1.788 -9.143 7.390 1.00 92.75 189 LEU A O 1
ATOM 1471 N N . VAL A 1 190 ? 0.266 -9.595 8.182 1.00 92.94 190 VAL A N 1
ATOM 1472 C CA . VAL A 1 190 ? -0.187 -10.647 9.109 1.00 92.94 190 VAL A CA 1
ATOM 1473 C C . VAL A 1 190 ? -1.191 -10.084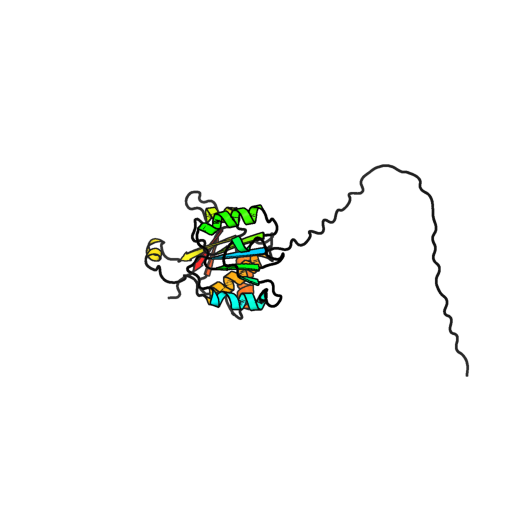 10.114 1.00 92.94 190 VAL A C 1
ATOM 1475 O O . VAL A 1 190 ? -2.250 -10.675 10.315 1.00 92.94 190 VAL A O 1
ATOM 1478 N N . ILE A 1 191 ? -0.895 -8.922 10.702 1.00 91.69 191 ILE A N 1
ATOM 1479 C CA . ILE A 1 191 ? -1.791 -8.260 11.662 1.00 91.69 191 ILE A CA 1
ATOM 1480 C C . ILE A 1 191 ? -3.117 -7.873 10.991 1.00 91.69 191 ILE A C 1
ATOM 1482 O O . ILE A 1 191 ? -4.187 -8.131 11.534 1.00 91.69 191 ILE A O 1
ATOM 1486 N N . SER A 1 192 ? -3.062 -7.291 9.793 1.00 91.06 192 SER A N 1
ATOM 1487 C CA . SER A 1 192 ? -4.257 -6.872 9.047 1.00 91.06 192 SER A CA 1
ATOM 1488 C C . SER A 1 192 ? -5.132 -8.059 8.660 1.00 91.06 192 SER A C 1
ATOM 1490 O O . SER A 1 192 ? -6.351 -7.995 8.783 1.00 91.06 192 SER A O 1
ATOM 1492 N N . SER A 1 193 ? -4.510 -9.168 8.259 1.00 90.00 193 SER A N 1
ATOM 1493 C CA . SER A 1 193 ? -5.189 -10.426 7.958 1.00 90.00 193 SER A CA 1
ATOM 1494 C C . SER A 1 193 ? -5.911 -10.982 9.189 1.00 90.00 193 SER A C 1
ATOM 1496 O O . SER A 1 193 ? -7.076 -11.361 9.099 1.00 90.00 193 SER A O 1
ATOM 1498 N N . GLN A 1 194 ? -5.249 -10.983 10.350 1.00 89.62 194 GLN A N 1
ATOM 1499 C CA . GLN A 1 194 ? -5.845 -11.427 11.614 1.00 89.62 194 GLN A CA 1
ATOM 1500 C C . GLN A 1 194 ? -7.027 -10.542 12.032 1.00 89.62 194 GLN A C 1
ATOM 1502 O O . GLN A 1 194 ? -8.072 -11.066 12.414 1.00 89.62 194 GLN A O 1
ATOM 1507 N N . ASN A 1 195 ? -6.899 -9.219 11.899 1.00 85.94 195 ASN A N 1
ATOM 1508 C CA . ASN A 1 195 ? -7.982 -8.278 12.198 1.00 85.94 195 ASN A CA 1
ATOM 1509 C C . ASN A 1 195 ? -9.175 -8.434 11.248 1.00 85.94 195 ASN A C 1
ATOM 1511 O O . ASN A 1 195 ? -10.316 -8.284 11.673 1.00 85.94 195 ASN A O 1
ATOM 1515 N N . ALA A 1 196 ? -8.924 -8.804 9.991 1.00 83.94 196 ALA A N 1
ATOM 1516 C CA . ALA A 1 196 ? -9.961 -9.162 9.027 1.00 83.94 196 ALA A CA 1
ATOM 1517 C C . ALA A 1 196 ? -10.560 -10.569 9.263 1.00 83.94 196 ALA A C 1
ATOM 1519 O O . ALA A 1 196 ? -11.322 -11.062 8.434 1.00 83.94 196 ALA A O 1
ATOM 1520 N N . GLY A 1 197 ? -10.205 -11.248 10.362 1.00 84.38 197 GLY A N 1
ATOM 1521 C CA . GLY A 1 197 ? -10.726 -12.570 10.717 1.00 84.38 197 GLY A CA 1
ATOM 1522 C C . GLY A 1 197 ? -10.145 -13.725 9.896 1.00 84.38 197 GLY A C 1
ATOM 1523 O O . GLY A 1 197 ? -10.729 -14.809 9.868 1.00 84.38 197 GLY A O 1
ATOM 1524 N N . ARG A 1 198 ? -9.007 -13.525 9.218 1.00 84.69 198 ARG A N 1
ATOM 1525 C CA . ARG A 1 198 ? -8.361 -14.550 8.386 1.00 84.69 198 ARG A CA 1
ATOM 1526 C C . ARG A 1 198 ? -7.251 -15.259 9.148 1.00 84.69 198 ARG A C 1
ATOM 1528 O O . ARG A 1 198 ? -6.406 -14.632 9.784 1.00 84.69 198 ARG A O 1
ATOM 1535 N N . LEU A 1 199 ? -7.230 -16.585 9.030 1.00 78.38 199 LEU A N 1
ATOM 1536 C CA . LEU A 1 199 ? -6.273 -17.454 9.724 1.00 78.38 199 LEU A CA 1
ATOM 1537 C C . LEU A 1 199 ? -4.868 -17.430 9.106 1.00 78.38 199 LEU A C 1
ATOM 1539 O O . LEU A 1 199 ? -3.896 -17.739 9.792 1.00 78.38 199 LEU A O 1
ATOM 1543 N N . ALA A 1 200 ? -4.758 -17.079 7.826 1.00 81.56 200 ALA A N 1
ATOM 1544 C CA . ALA A 1 200 ? -3.501 -17.038 7.095 1.00 81.56 200 ALA A CA 1
ATOM 1545 C C . ALA A 1 200 ? -3.534 -15.948 6.019 1.00 81.56 200 ALA A C 1
ATOM 1547 O O . ALA A 1 200 ? -4.609 -15.535 5.578 1.00 81.56 200 ALA A O 1
ATOM 1548 N N . LEU A 1 201 ? -2.343 -15.514 5.600 1.00 83.69 201 LEU A N 1
ATOM 1549 C CA . LEU A 1 201 ? -2.178 -14.676 4.416 1.00 83.69 201 LEU A CA 1
ATOM 1550 C C . LEU A 1 201 ? -2.597 -15.437 3.150 1.00 83.69 201 LEU A C 1
ATOM 1552 O O . LEU A 1 201 ? -2.520 -16.671 3.142 1.00 83.69 201 LEU A O 1
ATOM 1556 N N . PRO A 1 202 ? -2.982 -14.722 2.078 1.00 78.19 202 PRO A N 1
ATOM 1557 C CA . PRO A 1 202 ? -3.251 -15.341 0.789 1.00 78.19 202 PRO A CA 1
ATOM 1558 C C . PRO A 1 202 ? -2.070 -16.196 0.320 1.00 78.19 202 PRO A C 1
ATOM 1560 O O . PRO A 1 202 ? -0.904 -15.791 0.374 1.00 78.19 202 PRO A O 1
ATOM 1563 N N . THR A 1 203 ? -2.382 -17.408 -0.121 1.00 78.44 203 THR A N 1
ATOM 1564 C CA . THR A 1 203 ? -1.425 -18.361 -0.676 1.00 78.44 203 THR A CA 1
ATOM 1565 C C . THR A 1 203 ? -0.762 -17.784 -1.925 1.00 78.44 203 THR A C 1
ATOM 1567 O O . THR A 1 203 ? -1.408 -17.163 -2.761 1.00 78.44 203 THR A O 1
ATOM 1570 N N . GLY A 1 204 ? 0.555 -17.972 -2.053 1.00 79.75 204 GLY A N 1
ATOM 1571 C CA . GLY A 1 204 ? 1.296 -17.538 -3.241 1.00 79.75 204 GLY A CA 1
ATOM 1572 C C . GLY A 1 204 ? 1.737 -16.073 -3.253 1.00 79.75 204 GLY A C 1
ATOM 1573 O O . GLY A 1 204 ? 2.337 -15.654 -4.240 1.00 79.75 204 GLY A O 1
ATOM 1574 N N . TRP A 1 205 ? 1.489 -15.307 -2.186 1.00 87.81 205 TRP A N 1
ATOM 1575 C CA . TRP A 1 205 ? 2.029 -13.954 -2.044 1.00 87.81 205 TRP A CA 1
ATOM 1576 C C . TRP A 1 205 ? 3.500 -13.978 -1.644 1.00 87.81 205 TRP A C 1
ATOM 1578 O O . TRP A 1 205 ? 3.884 -14.602 -0.652 1.00 87.81 205 TRP A O 1
ATOM 1588 N N . ASN A 1 206 ? 4.318 -13.241 -2.386 1.00 89.94 206 ASN A N 1
ATOM 1589 C CA . ASN A 1 206 ? 5.715 -13.013 -2.055 1.00 89.94 206 ASN A CA 1
ATOM 1590 C C . ASN A 1 206 ? 6.074 -11.543 -2.267 1.00 89.94 206 ASN A C 1
ATOM 1592 O O . ASN A 1 206 ? 5.796 -10.988 -3.324 1.00 89.94 206 ASN A O 1
ATOM 1596 N N . ILE A 1 207 ? 6.711 -10.922 -1.275 1.00 92.44 207 ILE A N 1
ATOM 1597 C CA . ILE A 1 207 ? 7.114 -9.515 -1.344 1.00 92.44 207 ILE A CA 1
ATOM 1598 C C . ILE A 1 207 ? 8.629 -9.430 -1.456 1.00 92.44 207 ILE A C 1
ATOM 1600 O O . ILE A 1 207 ? 9.365 -9.835 -0.552 1.00 92.44 207 ILE A O 1
ATOM 1604 N N . THR A 1 208 ? 9.095 -8.841 -2.550 1.00 92.69 208 THR A N 1
ATOM 1605 C CA . THR A 1 208 ? 10.516 -8.638 -2.835 1.00 92.69 208 THR A CA 1
ATOM 1606 C C . THR A 1 208 ? 10.840 -7.161 -3.013 1.00 92.69 208 THR A C 1
ATOM 1608 O O . THR A 1 208 ? 9.954 -6.322 -3.142 1.00 92.69 208 THR A O 1
ATOM 1611 N N . ARG A 1 209 ? 12.130 -6.810 -2.992 1.00 91.56 209 ARG A N 1
ATOM 1612 C CA . ARG A 1 209 ? 12.554 -5.449 -3.350 1.00 91.56 209 ARG A CA 1
ATOM 1613 C C . ARG A 1 209 ? 12.517 -5.311 -4.861 1.00 91.56 209 ARG A C 1
ATOM 1615 O O . ARG A 1 209 ? 12.941 -6.242 -5.545 1.00 91.56 209 ARG A O 1
ATOM 1622 N N . PHE A 1 210 ? 12.107 -4.148 -5.346 1.00 90.50 210 PHE A N 1
ATOM 1623 C CA . PHE A 1 210 ? 12.361 -3.791 -6.729 1.00 90.50 210 PHE A CA 1
ATOM 1624 C C . PHE A 1 210 ? 13.874 -3.647 -6.961 1.00 90.50 210 PHE A C 1
ATOM 1626 O O . PHE A 1 210 ? 14.603 -3.096 -6.121 1.00 90.50 210 PHE A O 1
ATOM 1633 N N . ILE A 1 211 ? 14.339 -4.188 -8.083 1.00 88.75 211 ILE A N 1
ATOM 1634 C CA . ILE A 1 211 ? 15.702 -4.035 -8.581 1.00 88.75 211 ILE A CA 1
ATOM 1635 C C . ILE A 1 211 ? 15.563 -3.380 -9.943 1.00 88.75 211 ILE A C 1
ATOM 1637 O O . ILE A 1 211 ? 14.941 -3.958 -10.830 1.00 88.75 211 ILE A O 1
ATOM 1641 N N . ASP A 1 212 ? 16.137 -2.192 -10.078 1.00 84.00 212 ASP A N 1
ATOM 1642 C CA . ASP A 1 212 ? 16.173 -1.480 -11.347 1.00 84.00 212 ASP A CA 1
ATOM 1643 C C . ASP A 1 212 ? 16.878 -2.366 -12.395 1.00 84.00 212 ASP A C 1
ATOM 1645 O O . ASP A 1 212 ? 18.018 -2.789 -12.159 1.00 84.00 212 ASP A O 1
ATOM 1649 N N . PRO A 1 213 ? 16.213 -2.703 -13.514 1.00 82.69 213 PRO A N 1
ATOM 1650 C CA . PRO A 1 213 ? 16.766 -3.604 -14.518 1.00 82.69 213 PRO A CA 1
ATOM 1651 C C . PRO A 1 213 ? 17.965 -3.005 -15.263 1.00 82.69 213 PRO A C 1
ATOM 1653 O O . PRO A 1 213 ? 18.815 -3.759 -15.736 1.00 82.69 213 PRO A O 1
ATOM 1656 N N . GLU A 1 214 ? 18.059 -1.677 -15.362 1.00 84.81 214 GLU A N 1
ATOM 1657 C CA . GLU A 1 214 ? 19.147 -0.992 -16.059 1.00 84.81 214 GLU A CA 1
ATOM 1658 C C . GLU A 1 214 ? 20.385 -0.872 -15.170 1.00 84.81 214 GLU A C 1
ATOM 1660 O O . GLU A 1 214 ? 21.511 -1.106 -15.614 1.00 84.81 214 GLU A O 1
ATOM 1665 N N . THR A 1 215 ? 20.186 -0.518 -13.898 1.00 86.12 215 THR A N 1
ATOM 1666 C CA . THR A 1 215 ? 21.298 -0.222 -12.980 1.00 86.12 215 THR A CA 1
ATOM 1667 C C . THR A 1 215 ? 21.647 -1.376 -12.041 1.00 86.12 215 THR A C 1
ATOM 1669 O O . THR A 1 215 ? 22.727 -1.387 -11.444 1.00 86.12 215 THR A O 1
ATOM 1672 N N . GLY A 1 216 ? 20.749 -2.348 -11.867 1.00 86.69 216 GLY A N 1
ATOM 1673 C CA . GLY A 1 216 ? 20.863 -3.418 -10.873 1.00 86.69 216 GLY A CA 1
ATOM 1674 C C . GLY A 1 216 ? 20.749 -2.929 -9.423 1.00 86.69 216 GLY A C 1
ATOM 1675 O O . GLY A 1 216 ? 20.985 -3.697 -8.482 1.00 86.69 216 GLY A O 1
ATOM 1676 N N . ILE A 1 217 ? 20.421 -1.650 -9.213 1.00 87.00 217 ILE A N 1
ATOM 1677 C CA . ILE A 1 217 ? 20.340 -1.044 -7.888 1.00 87.00 217 ILE A CA 1
ATOM 1678 C C . ILE A 1 217 ? 18.995 -1.393 -7.255 1.00 87.00 217 ILE A C 1
ATOM 1680 O O . ILE A 1 217 ? 17.934 -1.355 -7.873 1.00 87.00 217 ILE A O 1
ATOM 1684 N N . ARG A 1 218 ? 19.042 -1.738 -5.968 1.00 88.06 218 ARG A N 1
ATOM 1685 C CA . ARG A 1 218 ? 17.843 -2.008 -5.172 1.00 88.06 218 ARG A CA 1
ATOM 1686 C C . ARG A 1 218 ? 17.173 -0.692 -4.805 1.00 88.06 218 ARG A C 1
ATOM 1688 O O . ARG A 1 218 ? 17.821 0.153 -4.182 1.00 88.06 218 ARG A O 1
ATOM 1695 N N . SER A 1 219 ? 15.879 -0.563 -5.084 1.00 87.94 219 SER A N 1
ATOM 1696 C CA . SER A 1 219 ? 15.127 0.597 -4.607 1.00 87.94 219 SER A CA 1
ATOM 1697 C C . SER A 1 219 ? 15.037 0.605 -3.076 1.00 87.94 219 SER A C 1
ATOM 1699 O O . SER A 1 219 ? 15.043 -0.427 -2.387 1.00 87.94 219 SER A O 1
ATOM 1701 N N . ARG A 1 220 ? 14.978 1.817 -2.520 1.00 86.44 220 ARG A N 1
ATOM 1702 C CA . ARG A 1 220 ? 14.881 2.062 -1.080 1.00 86.44 220 ARG A CA 1
ATOM 1703 C C . ARG A 1 220 ? 13.471 1.809 -0.554 1.00 86.44 220 ARG A C 1
ATOM 1705 O O . ARG A 1 220 ? 13.336 1.371 0.595 1.00 86.44 220 ARG A O 1
ATOM 1712 N N . ASN A 1 221 ? 12.454 2.165 -1.327 1.00 91.06 221 ASN A N 1
ATOM 1713 C CA . ASN A 1 221 ? 11.046 2.237 -0.932 1.00 91.06 221 ASN A CA 1
ATOM 1714 C C . ASN A 1 221 ? 10.098 1.523 -1.896 1.00 91.06 221 ASN A C 1
ATOM 1716 O O . ASN A 1 221 ? 8.929 1.400 -1.546 1.00 91.06 221 ASN A O 1
ATOM 1720 N N . HIS A 1 222 ? 10.584 1.004 -3.019 1.00 92.81 222 HIS A N 1
ATOM 1721 C CA . HIS A 1 222 ? 9.775 0.239 -3.955 1.00 92.81 222 HIS A CA 1
ATOM 1722 C C . HIS A 1 222 ? 9.923 -1.272 -3.732 1.00 92.81 222 HIS A C 1
ATOM 1724 O O . HIS A 1 222 ? 11.024 -1.839 -3.715 1.00 92.81 222 HIS A O 1
ATOM 1730 N N . LEU A 1 223 ? 8.782 -1.912 -3.489 1.00 93.88 223 LEU A N 1
ATOM 1731 C CA . LEU A 1 223 ? 8.609 -3.346 -3.326 1.00 93.88 223 LEU A CA 1
ATOM 1732 C C . LEU A 1 223 ? 7.722 -3.905 -4.442 1.00 93.88 223 LEU A C 1
ATOM 1734 O O . LEU A 1 223 ? 6.884 -3.201 -4.988 1.00 93.88 223 LEU A O 1
ATOM 1738 N N . VAL A 1 224 ? 7.865 -5.195 -4.715 1.00 91.00 224 VAL A N 1
ATOM 1739 C CA . VAL A 1 224 ? 7.043 -5.918 -5.686 1.00 91.00 224 VAL A CA 1
ATOM 1740 C C . VAL A 1 224 ? 6.317 -7.039 -4.957 1.00 91.00 224 VAL A C 1
ATOM 1742 O O . VAL A 1 224 ? 6.957 -7.845 -4.277 1.00 91.00 224 VAL A O 1
ATOM 1745 N N . LEU A 1 225 ? 4.993 -7.074 -5.081 1.00 90.69 225 LEU A N 1
ATOM 1746 C CA . LEU A 1 225 ? 4.145 -8.184 -4.673 1.00 90.69 225 LEU A CA 1
ATOM 1747 C C . LEU A 1 225 ? 3.991 -9.142 -5.853 1.00 90.69 225 LEU A C 1
ATOM 1749 O O . LEU A 1 225 ? 3.267 -8.860 -6.803 1.00 90.69 225 LEU A O 1
ATOM 1753 N N . THR A 1 226 ? 4.638 -10.297 -5.772 1.00 88.38 226 THR A N 1
ATOM 1754 C CA . THR A 1 226 ? 4.390 -11.396 -6.699 1.00 88.38 226 THR A CA 1
ATOM 1755 C C . THR A 1 226 ? 3.219 -12.227 -6.200 1.00 88.38 226 THR A C 1
ATOM 1757 O O . THR A 1 226 ? 3.244 -12.714 -5.067 1.00 88.38 226 THR A O 1
ATOM 1760 N N . VAL A 1 227 ? 2.216 -12.407 -7.056 1.00 84.00 227 VAL A N 1
ATOM 1761 C CA . VAL A 1 227 ? 1.065 -13.279 -6.804 1.00 84.00 227 VAL A CA 1
ATOM 1762 C C . VAL A 1 227 ? 1.201 -14.515 -7.690 1.00 84.00 227 VAL A C 1
ATOM 1764 O O . VAL A 1 227 ? 1.292 -14.410 -8.915 1.00 84.00 227 VAL A O 1
ATOM 1767 N N . ALA A 1 228 ? 1.264 -15.698 -7.080 1.00 75.50 228 ALA A N 1
ATOM 1768 C CA . ALA A 1 228 ? 1.172 -16.952 -7.820 1.00 75.50 228 ALA A CA 1
ATOM 1769 C C . ALA A 1 228 ? -0.298 -17.266 -8.140 1.00 75.50 228 ALA A C 1
ATOM 1771 O O . ALA A 1 228 ? -1.144 -17.198 -7.250 1.00 75.50 228 ALA A O 1
ATOM 1772 N N . GLU A 1 229 ? -0.600 -17.651 -9.382 1.00 62.34 229 GLU A N 1
ATOM 1773 C CA . GLU A 1 229 ? -1.919 -18.204 -9.703 1.00 62.34 229 GLU A CA 1
ATOM 1774 C C . GLU A 1 229 ? -2.116 -19.542 -8.974 1.00 62.34 229 GLU A C 1
ATOM 1776 O O . GLU A 1 229 ? -1.281 -20.449 -9.068 1.00 62.34 229 GLU A O 1
ATOM 1781 N N . GLU A 1 230 ? -3.230 -19.668 -8.250 1.00 54.97 230 GLU A N 1
ATOM 1782 C CA . GLU A 1 230 ? -3.710 -20.958 -7.755 1.00 54.97 230 GLU A CA 1
ATOM 1783 C C . GLU A 1 230 ? -4.114 -21.809 -8.971 1.00 54.97 230 GLU A C 1
ATOM 1785 O O . GLU A 1 230 ? -4.957 -21.391 -9.764 1.00 54.97 230 GLU A O 1
ATOM 1790 N N . LYS A 1 231 ? -3.454 -22.962 -9.152 1.00 47.12 231 LYS A N 1
ATOM 1791 C CA . LYS A 1 231 ? -3.761 -23.935 -10.214 1.00 47.12 231 LYS A CA 1
ATOM 1792 C C . LYS A 1 231 ? -5.080 -24.658 -9.972 1.00 47.12 231 LYS A C 1
ATOM 1794 O O . LYS A 1 231 ? -5.343 -25.005 -8.799 1.00 47.12 231 LYS A O 1
#

Secondary structure (DSSP, 8-state):
-----------------------------------------EEEEEE-TTS-SSTTHHHHHHHH-BGGGT-SEEE-S-GGGGGGPPTT-EEEEES--GGGHHHHHHHHHH-TTEEEEEES-SS-HHHHHTT-SEEEEEEESS-HHHHGGGTTS-SS-HHHHHHHHHHHHHHHHT--TTS-HHHHHHHHHHHHHHHTT-SSPPTTEEEEEEE-TTT-PEEEEEEEEEEPPP-

Sequence (231 aa):
MKTMILFLILPLVFTACGSRSDVDKTSESATSAVQKQKKLEMVYVYTGPEFNRLPLLAELTAEYGHAESGGSLVLVNSVTELENIPVESILLLVGADSRIVRPLSYFSANRLDVRIITLFPLVDAMEVECFSELVLDVSTSRDLLEAEASVGGSLVKDTDLAVLFLAAVRFAKHRNWNLNRIEQLNRELVISSQNAGRLALPTGWNITRFIDPETGIRSRNHLVLTVAEEK

Foldseek 3Di:
DDDDDDDDDDDDDDDDDDDDDDDDDDDPPPPPPPPVPLQQAEEEEEAAQQADDPLLVPLVCVPFNDVVVVGQEDEDAALVVVVPHDGNHHYYHYHDDPVRLVSLVVVLVVDVRYAYEYEADPDPQVSNLVRHQAYEHEDEPDDPVVVVVVPDDDLDDNNLVSLLSQLSSCCRSVPDPVDQSQRSSVVSSQVSCVSSVHPDHDPQWDKAFDQDPVPRDTRRHYIYIYHYDDD

Radius of gyration: 26.78 Å; chains: 1; bounding box: 50×60×104 Å

=== Feature glossary ===
Each block in this record encodes a different view of the same protein. In brief:

Predicted aligned error. PAE(i, j) answers: if I align the predicted and true structures on residue i, how far off (in Å) do I expect residue j to be? A block-diagonal PAE matrix with low values on the blocks and high values off-diagonal is the signature of a multi-domain protein with confidently predicted domains but uncertain inter-domain orientation.

Contact-map, Ramachandran, and PAE plots. Plot images: a contact map (which residues are close in 3D, as an N×N binary image), a Ramachandran scatter (backbone torsion angles, revealing secondary-structure composition at a glance), and — for AlphaFold structures — a PAE heatmap (pairwise prediction confidence).

Backbone torsions (φ/ψ). φ (phi) and ψ (psi) are the two rotatable backbone dihedrals per residue: φ is the C(i-1)–N–Cα–C torsion, ψ is the N–Cα–C–N(i+1) torsion, both in degrees on (−180°, 180°]. α-helical residues cluster near (−60°, −45°); β-strand residues near (−120°, +130°). A Ramachandran plot is simply a scatter of (φ, ψ) for every residue.

Foldseek 3Di. A 3Di character summarizes, for each residue, the relative orientation of the Cα frame of its nearest spatial neighbor. Because it encodes fold topology rather than chemistry, 3Di alignments detect remote structural similarity that sequence alignment misses.

Radius of gyration, Cα contacts, bounding box. Three whole-structure scalars: the radius of gyration (RMS distance of Cα from centroid, in Å), the count of Cα–Cα contacts (pairs closer than 8 Å and separated by more than four residues in sequence — i.e. tertiary, not local, contacts), and the bounding-box dimensions. Together they distinguish compact globular folds from extended fibres or disordered chains.

Sequence. Sequence gives the chain of amino acids in standard one-letter code (A=alanine, C=cysteine, …, Y=tyrosine), read N→C. It is the only feature that is directly encoded by the gene; all structural features are derived from the folded form of this sequence.

mmCIF coordinates. Atomic coordinates in PDBx/mmCIF format — the same representation the Protein Data Bank distributes. Each line of the _atom_site loop places one backbone atom in Cartesian space (units: ångströms, origin: arbitrary).

Secondary structure (3-state, P-SEA). Three-state secondary structure (P-SEA) collapses the eight DSSP classes into helix (a), strand (b), and coil (c). P-SEA assigns these from Cα geometry alone — distances and angles — without requiring backbone oxygens, so it works on any Cα trace.

InterPro / GO / CATH / organism. Functional annotations link the protein to curated databases. InterPro entries identify conserved domains and families by matching the sequence against member-database signatures (Pfam, PROSITE, CDD, …). Gene Ontology (GO) terms describe molecular function, biological process, and cellular component in a controlled vocabulary. CATH places the structure in a hierarchical fold classification (Class/Architecture/Topology/Homologous-superfamily). The organism is the source species.

B-factor. B-factor (Debye–Waller factor) reflects atomic displacement in the crystal lattice. It is an experimental observable (units Å²), not a prediction; low values mean the atom is pinned down, high values mean it moves or is heterogeneous across the crystal.

Rendered structure images. Structure images are PyMOL renders from six orthogonal camera directions. Cartoon representation draws helices as coils and strands as arrows; sticks shows the backbone as bonds; surface shows the solvent-excluded envelope. Rainbow coloring maps sequence position to hue (blue→red, N→C); chain coloring assigns a distinct color per polypeptide.

Solvent-accessible surface area. Solvent-accessible surface area (SASA) is the area in Å² traced out by the centre of a 1.4 Å probe sphere (a water molecule) rolled over the protein's van der Waals surface (Shrake–Rupley / Lee–Richards construction). Buried residues have near-zero SASA; fully exposed residues can exceed 200 Å². The total SASA scales roughly with the number of surface residues.

Secondary structure (8-state, DSSP). The SS8 string is DSSP's per-residue secondary-structure call. α-helix (H) means an i→i+4 H-bond ladder; β-strand (E) means the residue participates in a β-sheet; 3₁₀ (G) and π (I) are tighter and wider helices; T/S are turns/bends; '-' is loop.

pLDDT. For AlphaFold models, the B-factor field carries pLDDT — the model's own estimate of local accuracy on a 0–100 scale. Regions with pLDDT<50 should be treated as essentially unmodeled; they often correspond to intrinsically disordered segments.

Nearest PDB structures. Nearest PDB neighbors are the top structural matches found by Foldseek when searching this structure against the entire Protein Data Bank. Each hit reports a TM-score (0 to 1; >0.5 almost always implies the same fold) and an E-value. These are *structural* homologs — they may share no detectable sequence similarity.